Protein AF-A0A7Z9LQF6-F1 (afdb_monomer)

Nearest PDB structures (foldseek):
  7pva-assembly1_B  TM=7.222E-01  e=2.509E-08  Porphyromonas gingivalis W83
  7pvk-assembly2_D  TM=7.121E-01  e=2.853E-08  Porphyromonas gingivalis W83
  3w9s-assembly1_B  TM=5.409E-01  e=2.853E-08  Klebsiella pneumoniae subsp. pneumoniae NTUH-K2044
  8tef-assembly2_D  TM=5.348E-01  e=2.095E-07  Flavobacterium johnsoniae UW101
  6ont-assembly1_A-2  TM=4.668E-01  e=2.853E-08  Francisella tularensis subsp. novicida U112

Secondary structure (DSSP, 8-state):
-EEEEE-S-HHHHHHHHHHHHHTT--EEEEESSHHHHHHHHHHS--SEEEEESB-SSSBHHHHHHHHHHTT----EEEE---SSS-----S---SSSHHHHHHHHHHS--S-EEEESS-SSS-HHHHHHHHHHTT----EEEEES---HHHHHHHHHTT-SEEEESS--HHHHHHHHHHH-TT--

Structure (mmCIF, N/CA/C/O backbone):
data_AF-A0A7Z9LQF6-F1
#
_entry.id   AF-A0A7Z9LQF6-F1
#
loop_
_atom_site.group_PDB
_atom_site.id
_atom_site.type_symbol
_atom_site.label_atom_id
_atom_site.label_alt_id
_atom_site.label_comp_id
_atom_site.label_asym_id
_atom_site.label_entity_id
_atom_site.label_seq_id
_atom_site.pdbx_PDB_ins_code
_atom_site.Cartn_x
_atom_site.Cartn_y
_atom_site.Cartn_z
_atom_site.occupancy
_atom_site.B_iso_or_equiv
_atom_site.auth_seq_id
_atom_site.auth_comp_id
_atom_site.auth_asym_id
_atom_site.auth_atom_id
_atom_site.pdbx_PDB_model_num
ATOM 1 N N . MET A 1 1 ? -15.912 6.458 2.564 1.00 84.44 1 MET A N 1
ATOM 2 C CA . MET A 1 1 ? -14.509 6.028 2.550 1.00 84.44 1 MET A CA 1
ATOM 3 C C . MET A 1 1 ? -13.911 6.400 3.886 1.00 84.44 1 MET A C 1
ATOM 5 O O . MET A 1 1 ? -13.755 7.592 4.125 1.00 84.44 1 MET A O 1
ATOM 9 N N . LYS A 1 2 ? -13.640 5.406 4.730 1.00 91.50 2 LYS A N 1
ATOM 10 C CA . LYS A 1 2 ? -12.937 5.557 6.001 1.00 91.50 2 LYS A CA 1
ATOM 11 C C . LYS A 1 2 ? -11.493 5.083 5.849 1.00 91.50 2 LYS A C 1
ATOM 13 O O . LYS A 1 2 ? -11.264 3.961 5.394 1.00 91.50 2 LYS A O 1
ATOM 18 N N . VAL A 1 3 ? -10.528 5.934 6.190 1.00 89.75 3 VAL A N 1
ATOM 19 C CA . VAL A 1 3 ? -9.090 5.666 6.020 1.00 89.75 3 VAL A CA 1
ATOM 20 C C . VAL A 1 3 ? -8.398 5.633 7.375 1.00 89.75 3 VAL A C 1
ATOM 22 O O . VAL A 1 3 ? -8.667 6.482 8.214 1.00 89.75 3 VAL A O 1
ATOM 25 N N . LEU A 1 4 ? -7.487 4.684 7.578 1.00 93.06 4 LEU A N 1
ATOM 26 C CA . LEU A 1 4 ? -6.557 4.696 8.708 1.00 93.06 4 LEU A CA 1
ATOM 27 C C . LEU A 1 4 ? -5.161 5.065 8.208 1.00 93.06 4 LEU A C 1
ATOM 29 O O . LEU A 1 4 ? -4.650 4.404 7.311 1.00 93.06 4 LEU A O 1
ATOM 33 N N . ILE A 1 5 ? -4.533 6.088 8.783 1.00 90.88 5 ILE A N 1
ATOM 34 C CA . ILE A 1 5 ? -3.130 6.438 8.521 1.00 90.88 5 ILE A CA 1
ATOM 35 C C . ILE A 1 5 ? -2.287 6.011 9.722 1.00 90.88 5 ILE A C 1
ATOM 37 O O . ILE A 1 5 ? -2.506 6.492 10.829 1.00 90.88 5 ILE A O 1
ATOM 41 N N . VAL A 1 6 ? -1.308 5.143 9.494 1.00 91.06 6 VAL A N 1
ATOM 42 C CA . VAL A 1 6 ? -0.388 4.603 10.496 1.00 91.06 6 VAL A CA 1
ATOM 43 C C . VAL A 1 6 ? 1.028 5.047 10.142 1.00 91.06 6 VAL A C 1
ATOM 45 O O . VAL A 1 6 ? 1.594 4.566 9.165 1.00 91.06 6 VAL A O 1
ATOM 48 N N . ASP A 1 7 ? 1.581 5.987 10.899 1.00 88.56 7 ASP A N 1
ATOM 49 C CA . ASP A 1 7 ? 2.919 6.553 10.671 1.00 88.56 7 ASP A CA 1
ATOM 50 C C . ASP A 1 7 ? 3.423 7.148 11.988 1.00 88.56 7 ASP A C 1
ATOM 52 O O . ASP A 1 7 ? 2.646 7.798 12.689 1.00 88.56 7 ASP A O 1
ATOM 56 N N . ASP A 1 8 ? 4.683 6.933 12.360 1.00 87.94 8 ASP A N 1
ATOM 57 C CA . ASP A 1 8 ? 5.224 7.406 13.639 1.00 87.94 8 ASP A CA 1
ATOM 58 C C . ASP A 1 8 ? 5.473 8.924 13.647 1.00 87.94 8 ASP A C 1
ATOM 60 O O . ASP A 1 8 ? 5.427 9.563 14.701 1.00 87.94 8 ASP A O 1
ATOM 64 N N . SER A 1 9 ? 5.608 9.537 12.468 1.00 85.25 9 SER A N 1
ATOM 65 C CA . SER A 1 9 ? 5.829 10.965 12.285 1.00 85.25 9 SER A CA 1
ATOM 66 C C . SER A 1 9 ? 4.520 11.764 12.323 1.00 85.25 9 SER A C 1
ATOM 68 O O . SER A 1 9 ? 3.711 11.710 11.387 1.00 85.25 9 SER A O 1
ATOM 70 N N . PRO A 1 10 ? 4.313 12.634 13.334 1.00 85.69 10 PRO A N 1
ATOM 71 C CA . PRO A 1 10 ? 3.111 13.466 13.415 1.00 85.69 10 PRO A CA 1
ATOM 72 C C . PRO A 1 10 ? 2.948 14.394 12.206 1.00 85.69 10 PRO A C 1
ATOM 74 O O . PRO A 1 10 ? 1.831 14.646 11.755 1.00 85.69 10 PRO A O 1
ATOM 77 N N . LEU A 1 11 ? 4.067 14.880 11.654 1.00 77.88 11 LEU A N 1
ATOM 78 C CA . LEU A 1 11 ? 4.074 15.738 10.472 1.00 77.88 11 LEU A CA 1
ATOM 79 C C . LEU A 1 11 ? 3.577 14.984 9.233 1.00 77.88 11 LEU A C 1
ATOM 81 O O . LEU A 1 11 ? 2.773 15.524 8.474 1.00 77.88 11 LEU A O 1
ATOM 85 N N . VAL A 1 12 ? 4.029 13.742 9.029 1.00 78.81 12 VAL A N 1
ATOM 86 C CA . VAL A 1 12 ? 3.592 12.929 7.886 1.00 78.81 12 VAL A CA 1
ATOM 87 C C . VAL A 1 12 ? 2.110 12.601 8.011 1.00 78.81 12 VAL A C 1
ATOM 89 O O . VAL A 1 12 ? 1.375 12.807 7.042 1.00 78.81 12 VAL A O 1
ATOM 92 N N . ARG A 1 13 ? 1.642 12.201 9.203 1.00 86.69 13 ARG A N 1
ATOM 93 C CA . ARG A 1 13 ? 0.209 11.979 9.449 1.00 86.69 13 ARG A CA 1
ATOM 94 C C . ARG A 1 13 ? -0.621 13.217 9.106 1.00 86.69 13 ARG A C 1
ATOM 96 O O . ARG A 1 13 ? -1.574 13.113 8.337 1.00 86.69 13 ARG A O 1
ATOM 103 N N . GLN A 1 14 ? -0.219 14.401 9.577 1.00 80.56 14 GLN A N 1
ATOM 104 C CA . GLN A 1 14 ? -0.915 15.658 9.272 1.00 80.56 14 GLN A CA 1
ATOM 105 C C . GLN A 1 14 ? -0.948 15.977 7.773 1.00 80.56 14 GLN A C 1
ATOM 107 O O . GLN A 1 14 ? -2.000 16.353 7.2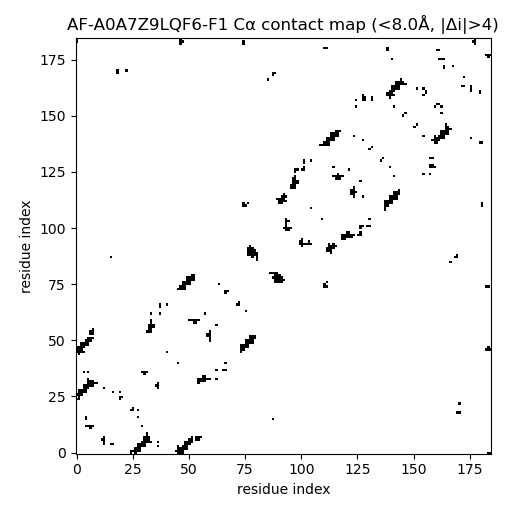51 1.00 80.56 14 GLN A O 1
ATOM 112 N N . ILE A 1 15 ? 0.176 15.816 7.069 1.00 77.00 15 ILE A N 1
ATOM 113 C CA . ILE A 1 15 ? 0.239 16.027 5.617 1.00 77.00 15 ILE A CA 1
ATOM 114 C C . ILE A 1 15 ? -0.716 15.064 4.907 1.00 77.00 15 ILE A C 1
ATOM 116 O O . ILE A 1 15 ? -1.506 15.494 4.069 1.00 77.00 15 ILE A O 1
ATOM 120 N N . MET A 1 16 ? -0.686 13.776 5.251 1.00 77.12 16 MET A N 1
ATOM 121 C CA . MET A 1 16 ? -1.550 12.771 4.633 1.00 77.12 16 MET A CA 1
ATOM 122 C C . MET A 1 16 ? -3.030 13.074 4.878 1.00 77.12 16 MET A C 1
ATOM 124 O O . MET A 1 16 ? -3.798 13.096 3.918 1.00 77.12 16 MET A O 1
ATOM 128 N N . VAL A 1 17 ? -3.422 13.415 6.110 1.00 85.56 17 VAL A N 1
ATOM 129 C CA . VAL A 1 17 ? -4.795 13.843 6.430 1.00 85.56 17 VAL A CA 1
ATOM 130 C C . VAL A 1 17 ? -5.221 15.002 5.531 1.00 85.56 17 VAL A C 1
ATOM 132 O O . VAL A 1 17 ? -6.250 14.906 4.867 1.00 85.56 17 VAL A O 1
ATOM 135 N N . GLN A 1 18 ? -4.404 16.055 5.412 1.00 78.38 18 GLN A N 1
ATOM 136 C CA . GLN A 1 18 ? -4.717 17.193 4.539 1.00 78.38 18 GLN A CA 1
ATOM 137 C C . GLN A 1 18 ? -4.902 16.776 3.074 1.00 78.38 18 GLN A C 1
ATOM 139 O O . GLN A 1 18 ? -5.775 17.302 2.380 1.00 78.38 18 GLN A O 1
ATOM 144 N N . LEU A 1 19 ? -4.098 15.833 2.581 1.00 74.50 19 LEU A N 1
ATOM 145 C CA . LEU A 1 19 ? -4.213 15.328 1.214 1.00 74.50 19 LEU A CA 1
ATOM 146 C C . LEU A 1 19 ? -5.527 14.572 0.995 1.00 74.50 19 LEU A C 1
ATOM 148 O O . LEU A 1 19 ? -6.174 14.797 -0.030 1.00 74.50 19 LEU A O 1
ATOM 152 N N . PHE A 1 20 ? -5.952 13.748 1.955 1.00 79.94 20 PHE A N 1
ATOM 153 C CA . PHE A 1 20 ? -7.250 13.069 1.918 1.00 79.94 20 PHE A CA 1
ATOM 154 C C . PHE A 1 20 ? -8.418 14.045 2.006 1.00 79.94 20 PHE A C 1
ATOM 156 O O . PHE A 1 20 ? -9.329 13.980 1.177 1.00 79.94 20 PHE A O 1
ATOM 163 N N . THR A 1 21 ? -8.352 15.024 2.910 1.00 82.38 21 THR A N 1
ATOM 164 C CA . THR A 1 21 ? -9.385 16.058 3.035 1.00 82.38 21 THR A CA 1
ATOM 165 C C . THR A 1 21 ? -9.544 16.842 1.732 1.00 82.38 21 THR A C 1
ATOM 167 O O . THR A 1 21 ? -10.662 17.075 1.277 1.00 82.38 21 THR A O 1
ATOM 170 N N . ARG A 1 22 ? -8.443 17.177 1.041 1.00 78.69 22 ARG A N 1
ATOM 171 C CA . ARG A 1 22 ? -8.498 17.827 -0.286 1.00 78.69 22 ARG A CA 1
ATOM 172 C C . ARG A 1 22 ? -9.173 16.966 -1.357 1.00 78.69 22 ARG A C 1
ATOM 174 O O . ARG A 1 22 ? -9.647 17.511 -2.350 1.00 78.69 22 ARG A O 1
ATOM 181 N N . GLN A 1 23 ? -9.218 15.649 -1.170 1.00 76.00 23 GLN A N 1
ATOM 182 C CA . GLN A 1 23 ? -9.950 14.706 -2.020 1.00 76.00 23 GLN A CA 1
ATOM 183 C C . GLN A 1 23 ? -11.374 14.419 -1.522 1.00 76.00 23 GLN A C 1
ATOM 185 O O . GLN A 1 23 ? -12.022 13.517 -2.048 1.00 76.00 23 GLN A O 1
ATOM 190 N N . LYS A 1 24 ? -11.881 15.197 -0.554 1.00 85.62 24 LYS A N 1
ATOM 191 C CA . LYS A 1 24 ? -13.199 15.013 0.078 1.00 85.62 24 LYS A CA 1
ATOM 192 C C . LYS A 1 24 ? -13.333 13.683 0.831 1.00 85.62 24 LYS A C 1
ATOM 194 O O . LYS A 1 24 ? -14.428 13.141 0.951 1.00 85.62 24 LYS A O 1
ATOM 199 N N . VAL A 1 25 ? -12.213 13.145 1.313 1.00 84.62 25 VAL A N 1
ATOM 200 C CA . VAL A 1 25 ? -12.191 12.039 2.273 1.00 84.62 25 VAL A CA 1
ATOM 201 C C . VAL A 1 25 ? -12.053 12.662 3.658 1.00 84.62 25 VAL A C 1
ATOM 203 O O . VAL A 1 25 ? -10.998 13.192 4.000 1.00 84.62 25 VAL A O 1
ATOM 206 N N . GLU A 1 26 ? -13.152 12.671 4.409 1.00 86.75 26 GLU A N 1
ATOM 207 C CA . GLU A 1 26 ? -13.254 13.356 5.709 1.00 86.75 26 GLU A CA 1
ATOM 208 C C . GLU A 1 26 ? -13.126 12.398 6.903 1.00 86.75 26 GLU A C 1
ATOM 210 O O . GLU A 1 26 ? -12.748 12.826 7.988 1.00 86.75 26 GLU A O 1
ATOM 215 N N . ASP A 1 27 ? -13.388 11.106 6.697 1.00 92.25 27 ASP A N 1
ATOM 216 C CA . ASP A 1 27 ? -13.329 10.075 7.735 1.00 92.25 27 ASP A CA 1
ATOM 217 C C . ASP A 1 27 ? -11.935 9.425 7.743 1.00 92.25 27 ASP A C 1
ATOM 219 O O . ASP A 1 27 ? -11.668 8.458 7.022 1.00 92.25 27 ASP A O 1
ATOM 223 N N . VAL A 1 28 ? -11.002 10.048 8.471 1.00 93.12 28 VAL A N 1
ATOM 224 C CA . VAL A 1 28 ? -9.583 9.665 8.511 1.00 93.12 28 VAL A CA 1
ATOM 225 C C . VAL A 1 28 ? -9.110 9.519 9.958 1.00 93.12 28 VAL A C 1
ATOM 227 O O . VAL A 1 28 ? -8.855 10.515 10.637 1.00 93.12 28 VAL A O 1
ATOM 230 N N . ASP A 1 29 ? -8.932 8.276 10.401 1.00 96.06 29 ASP A N 1
ATOM 231 C CA . ASP A 1 29 ? -8.317 7.958 11.689 1.00 96.06 29 ASP A CA 1
ATOM 232 C C . ASP A 1 29 ? -6.788 7.912 11.563 1.00 96.06 29 ASP A C 1
ATOM 234 O O . ASP A 1 29 ? -6.223 7.699 10.484 1.00 96.06 29 ASP A O 1
ATOM 238 N N . GLN A 1 30 ? -6.101 8.115 12.685 1.00 95.38 30 GLN A N 1
ATOM 239 C CA . GLN A 1 30 ? -4.643 8.156 12.758 1.00 95.38 30 GLN A CA 1
ATOM 240 C C . GLN A 1 30 ? -4.135 7.238 13.870 1.00 95.38 30 GLN A C 1
ATOM 242 O O . GLN A 1 30 ? -4.667 7.255 14.977 1.00 95.38 30 GLN A O 1
ATOM 247 N N . ALA A 1 31 ? -3.060 6.507 13.592 1.00 95.38 31 ALA A N 1
ATOM 248 C CA . ALA A 1 31 ? -2.290 5.745 14.563 1.00 95.38 31 ALA A CA 1
ATOM 249 C C . ALA A 1 31 ? -0.807 6.108 14.445 1.00 95.38 31 ALA A C 1
ATOM 251 O O . ALA A 1 31 ? -0.291 6.325 13.350 1.00 95.38 31 ALA A O 1
ATOM 252 N N . GLU A 1 32 ? -0.116 6.178 15.578 1.00 93.19 32 GLU A N 1
ATOM 253 C CA . GLU A 1 32 ? 1.317 6.505 15.627 1.00 93.19 32 GLU A CA 1
ATOM 254 C C . GLU A 1 32 ? 2.226 5.280 15.772 1.00 93.19 32 GLU A C 1
ATOM 256 O O . GLU A 1 32 ? 3.446 5.399 15.743 1.00 93.19 32 GLU A O 1
ATOM 261 N N . ASN A 1 33 ? 1.634 4.103 15.957 1.00 93.00 33 ASN A N 1
ATOM 262 C CA . ASN A 1 33 ? 2.333 2.850 16.197 1.00 93.00 33 ASN A CA 1
ATOM 263 C C . ASN A 1 33 ? 1.441 1.659 15.791 1.00 93.00 33 ASN A C 1
ATOM 265 O O . ASN A 1 33 ? 0.253 1.829 15.486 1.00 93.00 33 ASN A O 1
ATOM 269 N N . GLY A 1 34 ? 2.024 0.463 15.740 1.00 91.81 34 GLY A N 1
ATOM 270 C CA . GLY A 1 34 ? 1.359 -0.753 15.283 1.00 91.81 34 GLY A CA 1
ATOM 271 C C . GLY A 1 34 ? 0.267 -1.229 16.237 1.00 91.81 34 GLY A C 1
ATOM 272 O O . GLY A 1 34 ? -0.799 -1.636 15.781 1.00 91.81 34 GLY A O 1
ATOM 273 N N . LEU A 1 35 ? 0.487 -1.136 17.549 1.00 93.00 35 LEU A N 1
ATOM 274 C CA . LEU A 1 35 ? -0.492 -1.532 18.565 1.00 93.00 35 LEU A CA 1
ATOM 275 C C . LEU A 1 35 ? -1.780 -0.703 18.477 1.00 93.00 35 LEU A C 1
ATOM 277 O O . LEU A 1 35 ? -2.866 -1.265 18.356 1.00 93.00 35 LEU A O 1
ATOM 281 N N . THR A 1 36 ? -1.666 0.626 18.442 1.00 95.25 36 THR A N 1
ATOM 282 C CA . THR A 1 36 ? -2.806 1.537 18.272 1.00 95.25 36 THR A CA 1
ATOM 283 C C . THR A 1 36 ? -3.512 1.298 16.939 1.00 95.25 36 THR A C 1
ATOM 285 O O . THR A 1 36 ? -4.740 1.341 16.878 1.00 95.25 36 THR A O 1
ATOM 288 N N . ALA A 1 37 ? -2.767 1.002 15.869 1.00 93.94 37 ALA A N 1
ATOM 289 C CA . ALA A 1 37 ? -3.378 0.646 14.593 1.00 93.94 37 ALA A CA 1
ATOM 290 C C . ALA A 1 37 ? -4.237 -0.619 14.716 1.00 93.94 37 ALA A C 1
ATOM 292 O O . ALA A 1 37 ? -5.383 -0.618 14.278 1.00 93.94 37 ALA A O 1
ATOM 293 N N . LEU A 1 38 ? -3.721 -1.677 15.343 1.00 93.50 38 LEU A N 1
ATOM 294 C CA . LEU A 1 38 ? -4.440 -2.941 15.520 1.00 93.50 38 LEU A CA 1
ATOM 295 C C . LEU A 1 38 ? -5.676 -2.796 16.422 1.00 93.50 38 LEU A C 1
ATOM 297 O O . LEU A 1 38 ? -6.722 -3.363 16.109 1.00 93.50 38 LEU A O 1
ATOM 301 N N . GLU A 1 39 ? -5.604 -1.987 17.481 1.00 94.94 39 GLU A N 1
ATOM 302 C CA . GLU A 1 39 ? -6.763 -1.654 18.324 1.00 94.94 39 GLU A CA 1
ATOM 303 C C . GLU A 1 39 ? -7.869 -0.939 17.531 1.00 94.94 39 GLU A C 1
ATOM 305 O O . GLU A 1 39 ? -9.051 -1.293 17.621 1.00 94.94 39 GLU A O 1
ATOM 310 N N . LEU A 1 40 ? -7.495 0.044 16.707 1.00 95.81 40 LEU A N 1
ATOM 311 C CA . LEU A 1 40 ? -8.428 0.753 15.829 1.00 95.81 40 LEU A CA 1
ATOM 312 C C . LEU A 1 40 ? -9.039 -0.187 14.783 1.00 95.81 40 LEU A C 1
ATOM 314 O O . LEU A 1 40 ? -10.246 -0.166 14.560 1.00 95.81 40 LEU A O 1
ATOM 318 N N . ILE A 1 41 ? -8.235 -1.066 14.183 1.00 93.06 41 ILE A N 1
ATOM 319 C CA . ILE A 1 41 ? -8.690 -2.061 13.199 1.00 93.06 41 ILE A CA 1
ATOM 320 C C . ILE A 1 41 ? -9.637 -3.090 13.829 1.00 93.06 41 ILE A C 1
ATOM 322 O O . ILE A 1 41 ? -10.572 -3.546 13.173 1.00 93.06 41 ILE A O 1
ATOM 326 N N . GLY A 1 42 ? -9.424 -3.452 15.095 1.00 91.62 42 GLY A N 1
ATOM 327 C CA . GLY A 1 42 ? -10.310 -4.352 15.835 1.00 91.62 42 GLY A CA 1
ATOM 328 C C . GLY A 1 42 ? -11.639 -3.710 16.248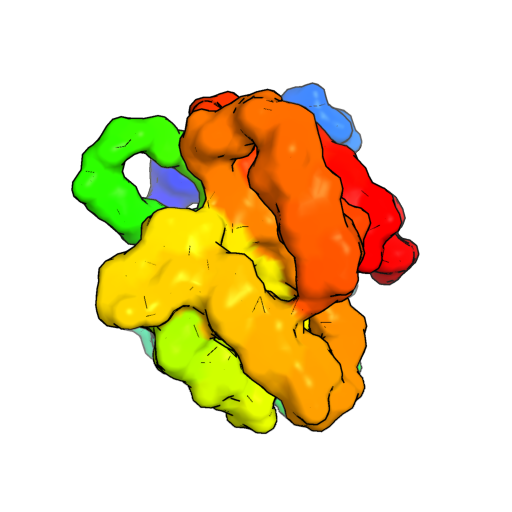 1.00 91.62 42 GLY A C 1
ATOM 329 O O . GLY A 1 42 ? -12.622 -4.418 16.460 1.00 91.62 42 GLY A O 1
ATOM 330 N N . SER A 1 43 ? -11.690 -2.378 16.349 1.00 92.62 43 SER A N 1
ATOM 331 C CA . SER A 1 43 ? -12.864 -1.620 16.810 1.00 92.62 43 SER A CA 1
ATOM 332 C C . SER A 1 43 ? -13.603 -0.863 15.699 1.00 92.62 43 SER A C 1
ATOM 334 O O . SER A 1 43 ? -14.695 -0.338 15.929 1.00 92.62 43 SER A O 1
ATOM 336 N N . SER A 1 44 ? -13.047 -0.803 14.488 1.00 92.44 44 SER A N 1
ATOM 337 C CA . SER A 1 44 ? -13.619 -0.106 13.336 1.00 92.44 44 SER A CA 1
ATOM 338 C C . SER A 1 44 ? -13.304 -0.805 12.017 1.00 92.44 44 SER A C 1
ATOM 340 O O . SER A 1 44 ? -12.263 -1.427 11.836 1.00 92.44 44 SER A O 1
ATOM 342 N N . THR A 1 45 ? -14.198 -0.646 11.043 1.00 90.56 45 THR A N 1
ATOM 343 C CA . THR A 1 45 ? -13.965 -1.083 9.663 1.00 90.56 45 THR A CA 1
ATOM 344 C C . THR A 1 45 ? -13.369 0.053 8.841 1.00 90.56 45 THR A C 1
ATOM 346 O O . THR A 1 45 ? -13.907 1.160 8.850 1.00 90.56 45 THR A O 1
ATOM 349 N N . TYR A 1 46 ? -12.316 -0.237 8.081 1.00 90.12 46 TYR A N 1
ATOM 350 C CA . TYR A 1 46 ? -11.663 0.716 7.185 1.00 90.12 46 TYR A CA 1
ATOM 351 C C . TYR A 1 46 ? -11.811 0.276 5.727 1.00 90.12 46 TYR A C 1
ATOM 353 O O . TYR A 1 46 ? -11.803 -0.918 5.432 1.00 90.12 46 TYR A O 1
ATOM 361 N N . ASP A 1 47 ? -11.921 1.243 4.817 1.00 82.31 47 ASP A N 1
ATOM 362 C CA . ASP A 1 47 ? -11.892 1.012 3.366 1.00 82.31 47 ASP A CA 1
ATOM 363 C C . ASP A 1 47 ? -10.450 0.993 2.828 1.00 82.31 47 ASP A C 1
ATOM 365 O O . ASP A 1 47 ? -10.180 0.460 1.751 1.00 82.31 47 ASP A O 1
ATOM 369 N N . LEU A 1 48 ? -9.522 1.610 3.567 1.00 82.00 48 LEU A N 1
ATOM 370 C CA . LEU A 1 48 ? -8.106 1.688 3.239 1.00 82.00 48 LEU A CA 1
ATOM 371 C C . LEU A 1 48 ? -7.275 1.923 4.506 1.00 82.00 48 LEU A C 1
ATOM 373 O O . LEU A 1 48 ? -7.599 2.798 5.307 1.00 82.00 48 LEU A O 1
ATOM 377 N N . ILE A 1 49 ? -6.160 1.212 4.638 1.00 85.56 49 ILE A N 1
ATOM 378 C CA . ILE A 1 49 ? -5.131 1.489 5.644 1.00 85.56 49 ILE A CA 1
ATOM 379 C C . ILE A 1 49 ? -3.867 1.944 4.928 1.00 85.56 49 ILE A C 1
ATOM 381 O O . ILE A 1 49 ? -3.411 1.287 3.999 1.00 85.56 49 ILE A O 1
ATOM 385 N N . MET A 1 50 ? -3.287 3.055 5.357 1.00 81.31 50 MET A N 1
ATOM 386 C CA . MET A 1 50 ? -1.967 3.509 4.946 1.00 81.31 50 MET A CA 1
ATOM 387 C C . MET A 1 50 ? -0.975 3.217 6.058 1.00 81.31 50 MET A C 1
ATOM 389 O O . MET A 1 50 ? -1.111 3.775 7.135 1.00 81.31 50 MET A O 1
ATOM 393 N N . LEU A 1 51 ? -0.006 2.346 5.806 1.00 80.75 51 LEU A N 1
ATOM 394 C CA . LEU A 1 51 ? 0.904 1.812 6.816 1.00 80.75 51 LEU A CA 1
ATOM 395 C C . LEU A 1 51 ? 2.348 2.200 6.497 1.00 80.75 51 LEU A C 1
ATOM 397 O O . LEU A 1 51 ? 2.855 1.799 5.452 1.00 80.75 51 LEU A O 1
ATOM 401 N N . ASP A 1 52 ? 3.011 2.970 7.354 1.00 79.94 52 ASP A N 1
ATOM 402 C CA . ASP A 1 52 ? 4.427 3.292 7.172 1.00 79.94 52 ASP A CA 1
ATOM 403 C C . ASP A 1 52 ? 5.334 2.061 7.357 1.00 79.94 52 ASP A C 1
ATOM 405 O O . ASP A 1 52 ? 4.941 1.033 7.917 1.00 79.94 52 ASP A O 1
ATOM 409 N N . TRP A 1 53 ? 6.562 2.140 6.835 1.00 63.72 53 TRP A N 1
ATOM 410 C CA . TRP A 1 53 ? 7.505 1.033 6.875 1.00 63.72 53 TRP A CA 1
ATOM 411 C C . TRP A 1 53 ? 8.041 0.732 8.271 1.00 63.72 53 TRP A C 1
ATOM 413 O O . TRP A 1 53 ? 8.243 -0.445 8.590 1.00 63.72 53 TRP A O 1
ATOM 423 N N . LYS A 1 54 ? 8.343 1.774 9.055 1.00 69.38 54 LYS A N 1
ATOM 424 C CA . LYS A 1 54 ? 9.011 1.638 10.348 1.00 69.38 54 LYS A CA 1
ATOM 425 C C . LYS A 1 54 ? 8.127 2.221 11.436 1.00 69.38 54 LYS A C 1
ATOM 427 O O . LYS A 1 54 ? 8.097 3.426 11.630 1.00 69.38 54 LYS A O 1
ATOM 432 N N . LEU A 1 55 ? 7.458 1.346 12.173 1.00 81.56 55 LEU A N 1
ATOM 433 C CA . LEU A 1 55 ? 6.771 1.739 13.394 1.00 81.56 55 LEU A CA 1
ATOM 434 C C . LEU A 1 55 ? 7.699 1.498 14.593 1.00 81.56 55 LEU A C 1
ATOM 436 O O . LEU A 1 55 ? 8.587 0.643 14.525 1.00 81.56 55 LEU A O 1
ATOM 440 N N . PRO A 1 56 ? 7.549 2.272 15.678 1.00 82.94 56 PRO A N 1
ATOM 441 C CA . PRO A 1 56 ? 8.433 2.185 16.838 1.00 82.94 56 PRO A CA 1
ATOM 442 C C . PRO A 1 56 ? 8.334 0.847 17.586 1.00 82.94 56 PRO A C 1
ATOM 444 O O . PRO A 1 56 ? 9.270 0.481 18.292 1.00 82.94 56 PRO A O 1
ATOM 447 N N . ASP A 1 57 ? 7.217 0.135 17.449 1.00 87.38 57 ASP A N 1
ATOM 448 C CA . ASP A 1 57 ? 6.826 -1.015 18.269 1.00 87.38 57 ASP A CA 1
ATOM 449 C C . ASP A 1 57 ? 6.658 -2.335 17.497 1.00 87.38 57 ASP A C 1
ATOM 451 O O . ASP A 1 57 ? 6.778 -3.397 18.105 1.00 87.38 57 ASP A O 1
ATOM 455 N N . LYS A 1 58 ? 6.379 -2.288 16.189 1.00 79.44 58 LYS A N 1
ATOM 456 C CA . LYS A 1 58 ? 6.155 -3.465 15.332 1.00 79.44 58 LYS A CA 1
ATOM 457 C C . LYS A 1 58 ? 6.728 -3.257 13.932 1.00 79.44 58 LYS A C 1
ATOM 459 O O . LYS A 1 58 ? 6.709 -2.144 13.405 1.00 79.44 58 LYS A O 1
ATOM 464 N N . ASP A 1 59 ? 7.182 -4.328 13.280 1.00 73.31 59 ASP A N 1
ATOM 465 C CA . ASP A 1 59 ? 7.426 -4.275 11.833 1.00 73.31 59 ASP A CA 1
ATOM 466 C C . ASP A 1 59 ? 6.069 -4.248 11.105 1.00 73.31 59 ASP A C 1
ATOM 468 O O . ASP A 1 59 ? 5.109 -4.918 11.486 1.00 73.31 59 ASP A O 1
ATOM 472 N N . ARG A 1 60 ? 5.966 -3.498 10.008 1.00 73.50 60 ARG A N 1
ATOM 473 C CA . ARG A 1 60 ? 4.764 -3.461 9.161 1.00 73.50 60 ARG A CA 1
ATOM 474 C C . ARG A 1 60 ? 4.340 -4.849 8.658 1.00 73.50 60 ARG A C 1
ATOM 476 O O . ARG A 1 60 ? 3.173 -5.035 8.332 1.00 73.50 60 ARG A O 1
ATOM 483 N N . ILE A 1 61 ? 5.280 -5.795 8.527 1.00 69.81 61 ILE A N 1
ATOM 484 C CA . ILE A 1 61 ? 4.983 -7.173 8.109 1.00 69.81 61 ILE A CA 1
ATOM 485 C C . ILE A 1 61 ? 4.245 -7.906 9.227 1.00 69.81 61 ILE A C 1
ATOM 487 O O . ILE A 1 61 ? 3.298 -8.627 8.938 1.00 69.81 61 ILE A O 1
ATOM 491 N N . GLU A 1 62 ? 4.611 -7.659 10.485 1.00 80.50 62 GLU A N 1
ATOM 492 C CA . GLU A 1 62 ? 3.897 -8.190 11.648 1.00 80.50 62 GLU A CA 1
ATOM 493 C C . GLU A 1 62 ? 2.489 -7.596 11.714 1.00 80.50 62 GLU A C 1
ATOM 495 O O . GLU A 1 62 ? 1.515 -8.341 11.770 1.00 80.50 62 GLU A O 1
ATOM 500 N N . VAL A 1 63 ? 2.363 -6.268 11.577 1.00 83.25 63 VAL A N 1
ATOM 501 C CA . VAL A 1 63 ? 1.050 -5.597 11.533 1.00 83.25 63 VAL A CA 1
ATOM 502 C C . VAL A 1 63 ? 0.188 -6.159 10.400 1.00 83.25 63 VAL A C 1
ATOM 504 O O . VAL A 1 63 ? -0.979 -6.477 10.611 1.00 83.25 63 VAL A O 1
ATOM 507 N N . LEU A 1 64 ? 0.746 -6.323 9.197 1.00 79.25 64 LEU A N 1
ATOM 508 C CA . LEU A 1 64 ? 0.016 -6.900 8.070 1.00 79.25 64 LEU A CA 1
ATOM 509 C C . LEU A 1 64 ? -0.383 -8.360 8.330 1.00 79.25 64 LEU A C 1
ATOM 511 O O . LEU A 1 64 ? -1.518 -8.719 8.025 1.00 79.25 64 LEU A O 1
ATOM 515 N N . SER A 1 65 ? 0.510 -9.178 8.896 1.00 76.38 65 SER A N 1
ATOM 516 C CA . SER A 1 65 ? 0.216 -10.573 9.251 1.00 76.38 65 SER A CA 1
ATOM 517 C C . SER A 1 65 ? -0.963 -10.644 10.212 1.00 76.38 65 SER A C 1
ATOM 519 O O . SER A 1 65 ? -1.933 -11.336 9.928 1.00 76.38 65 SER A O 1
ATOM 521 N N . GLU A 1 66 ? -0.949 -9.845 11.279 1.00 84.56 66 GLU A N 1
ATOM 522 C CA . GLU A 1 66 ? -2.018 -9.823 12.284 1.00 84.56 66 GLU A CA 1
ATOM 523 C C . GLU A 1 66 ? -3.362 -9.367 11.697 1.00 84.56 66 GLU A C 1
ATOM 525 O O . GLU A 1 66 ? -4.405 -9.964 11.976 1.00 84.56 66 GLU A O 1
ATOM 530 N N . ILE A 1 67 ? -3.358 -8.366 10.807 1.00 81.31 67 ILE A N 1
ATOM 531 C CA . ILE A 1 67 ? -4.571 -7.956 10.082 1.00 81.31 67 ILE A CA 1
ATOM 532 C C . ILE A 1 67 ? -5.121 -9.130 9.253 1.00 81.31 67 ILE A C 1
ATOM 534 O O . ILE A 1 67 ? -6.333 -9.360 9.222 1.00 81.31 67 ILE A O 1
ATOM 538 N N . ARG A 1 68 ? -4.253 -9.879 8.563 1.00 80.69 68 ARG A N 1
ATOM 539 C CA . ARG A 1 68 ? -4.662 -10.990 7.689 1.00 80.69 68 ARG A CA 1
ATOM 540 C C . ARG A 1 68 ? -5.083 -12.232 8.481 1.00 80.69 68 ARG A C 1
ATOM 542 O O . ARG A 1 68 ? -6.058 -12.874 8.093 1.00 80.69 68 ARG A O 1
ATOM 549 N N . GLU A 1 69 ? -4.440 -12.521 9.609 1.00 78.38 69 GLU A N 1
ATOM 550 C CA . GLU A 1 69 ? -4.828 -13.576 10.558 1.00 78.38 69 GLU A CA 1
ATOM 551 C C . GLU A 1 69 ? -6.215 -13.328 11.159 1.00 78.38 69 GLU A C 1
ATOM 553 O O . GLU A 1 69 ? -7.002 -14.262 11.308 1.00 78.38 69 GLU A O 1
ATOM 558 N N . ALA A 1 70 ? -6.580 -12.062 11.386 1.00 78.00 70 ALA A N 1
ATOM 559 C CA . ALA A 1 70 ? -7.932 -11.664 11.780 1.00 78.00 70 ALA A CA 1
ATOM 560 C C . ALA A 1 70 ? -8.978 -11.788 10.646 1.00 78.00 70 ALA A C 1
ATOM 562 O O . ALA A 1 70 ? -10.097 -11.287 10.770 1.00 78.00 70 ALA A O 1
ATOM 563 N N . ALA A 1 71 ? -8.624 -12.419 9.518 1.00 73.12 71 ALA A N 1
ATOM 564 C CA . ALA A 1 71 ? -9.415 -12.515 8.292 1.00 73.12 71 ALA A CA 1
ATOM 565 C C . ALA A 1 71 ? -9.859 -11.149 7.727 1.00 73.12 71 ALA A C 1
ATOM 567 O O . ALA A 1 71 ? -10.803 -11.072 6.930 1.00 73.12 71 ALA A O 1
ATOM 568 N N . ASN A 1 72 ? -9.172 -10.066 8.104 1.00 74.56 72 ASN A N 1
ATOM 569 C CA . ASN A 1 72 ? -9.479 -8.728 7.634 1.00 74.56 72 ASN A CA 1
ATOM 570 C C . ASN A 1 72 ? -8.822 -8.494 6.265 1.00 74.56 72 ASN A C 1
ATOM 572 O O . ASN A 1 72 ? -7.599 -8.513 6.109 1.00 74.56 72 AS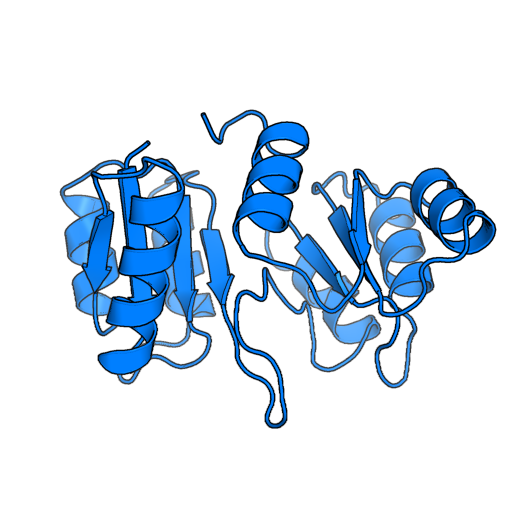N A O 1
ATOM 576 N N . LYS A 1 73 ? -9.669 -8.269 5.256 1.00 71.25 73 LYS A N 1
ATOM 577 C CA . LYS A 1 73 ? -9.285 -8.060 3.851 1.00 71.25 73 LYS A CA 1
ATOM 578 C C . LYS A 1 73 ? -9.200 -6.585 3.466 1.00 71.25 73 LYS A C 1
ATOM 580 O O . LYS A 1 73 ? -9.284 -6.251 2.287 1.00 71.25 73 LYS A O 1
ATOM 585 N N . VAL A 1 74 ? -9.106 -5.695 4.452 1.00 77.75 74 VAL A N 1
ATOM 586 C CA . VAL A 1 74 ? -8.935 -4.271 4.190 1.00 77.75 74 VAL A CA 1
ATOM 587 C C . VAL A 1 74 ? -7.685 -4.048 3.327 1.00 77.75 74 VAL A C 1
ATOM 589 O O . VAL A 1 74 ? -6.612 -4.581 3.652 1.00 77.75 74 VAL A O 1
ATOM 592 N N . PRO A 1 75 ? -7.797 -3.270 2.236 1.00 64.69 75 PRO A N 1
ATOM 593 C CA . PRO A 1 75 ? -6.647 -2.869 1.440 1.00 64.69 75 PRO A CA 1
ATOM 594 C C . PRO A 1 75 ? -5.630 -2.116 2.304 1.00 64.69 75 PRO A C 1
ATOM 596 O O . PRO A 1 75 ? -5.972 -1.119 2.942 1.00 64.69 75 PRO A O 1
ATOM 599 N N . VAL A 1 76 ? -4.376 -2.574 2.309 1.00 68.00 76 VAL A N 1
ATOM 600 C CA . VAL A 1 76 ? -3.267 -1.909 3.013 1.00 68.00 76 VAL A CA 1
ATOM 601 C C . VAL A 1 76 ? -2.285 -1.341 1.983 1.00 68.00 76 VAL A C 1
ATOM 603 O O . VAL A 1 76 ? -1.684 -2.080 1.207 1.00 68.00 76 VAL A O 1
ATOM 606 N N . ILE A 1 77 ? -2.114 -0.020 1.967 1.00 68.88 77 ILE A N 1
ATOM 607 C CA . ILE A 1 77 ? -1.100 0.703 1.191 1.00 68.88 77 ILE A CA 1
ATOM 608 C C . ILE A 1 77 ? 0.088 0.986 2.099 1.00 68.88 77 ILE A C 1
ATOM 610 O O . ILE A 1 77 ? -0.020 1.732 3.064 1.00 68.88 77 ILE A O 1
ATOM 614 N N . MET A 1 78 ? 1.247 0.436 1.767 1.00 59.84 78 MET A N 1
ATOM 615 C CA . MET A 1 78 ? 2.446 0.624 2.576 1.00 59.84 78 MET A CA 1
ATOM 616 C C . MET A 1 78 ? 3.252 1.858 2.155 1.00 59.84 78 MET A C 1
ATOM 618 O O . MET A 1 78 ? 3.974 1.790 1.159 1.00 59.84 78 MET A O 1
ATOM 622 N N . VAL A 1 79 ? 3.164 2.949 2.918 1.00 50.25 79 VAL A N 1
ATOM 623 C CA . VAL A 1 79 ? 3.923 4.189 2.713 1.00 50.25 79 VAL A CA 1
ATOM 624 C C . VAL A 1 79 ? 5.373 3.943 3.108 1.00 50.25 79 VAL A C 1
ATOM 626 O O . VAL A 1 79 ? 5.650 3.310 4.112 1.00 50.25 79 VAL A O 1
ATOM 629 N N . THR A 1 80 ? 6.335 4.399 2.315 1.00 46.16 80 THR A N 1
ATOM 630 C CA . THR A 1 80 ? 7.702 4.508 2.816 1.00 46.16 80 THR A CA 1
ATOM 631 C C . THR A 1 80 ? 8.388 5.672 2.107 1.00 46.16 80 THR A C 1
ATOM 633 O O . THR A 1 80 ? 8.210 5.881 0.904 1.00 46.16 80 THR A O 1
ATOM 636 N N . ALA A 1 81 ? 9.144 6.482 2.838 1.00 40.47 81 ALA A N 1
ATOM 637 C CA . ALA A 1 81 ? 10.042 7.469 2.251 1.00 40.47 81 ALA A CA 1
ATOM 638 C C . ALA A 1 81 ? 11.371 6.769 1.932 1.00 40.47 81 ALA A C 1
ATOM 640 O O . ALA A 1 81 ? 11.876 6.010 2.750 1.00 40.47 81 ALA A O 1
ATOM 641 N N . ASP A 1 82 ? 11.916 6.948 0.726 1.00 41.81 82 ASP A N 1
ATOM 642 C CA . ASP A 1 82 ? 13.371 6.844 0.562 1.00 41.81 82 ASP A CA 1
ATOM 643 C C . ASP A 1 82 ? 13.891 8.264 0.373 1.00 41.81 82 ASP A C 1
ATOM 645 O O . ASP A 1 82 ? 13.247 9.088 -0.286 1.00 41.81 82 ASP A O 1
ATOM 649 N N . SER A 1 83 ? 14.996 8.566 1.035 1.00 45.66 83 SER A N 1
ATOM 650 C CA . SER A 1 83 ? 15.561 9.900 1.169 1.00 45.66 83 SER A CA 1
ATOM 651 C C . SER A 1 83 ? 16.080 10.416 -0.170 1.00 45.66 83 SER A C 1
ATOM 653 O O . SER A 1 83 ? 17.163 10.049 -0.600 1.00 45.66 83 SER A O 1
ATOM 655 N N . GLU A 1 84 ? 15.285 11.245 -0.840 1.00 38.09 84 GLU A N 1
ATOM 656 C CA . GLU A 1 84 ? 15.624 12.609 -1.270 1.00 38.09 84 GLU A CA 1
ATOM 657 C C . GLU A 1 84 ? 14.652 13.060 -2.374 1.00 38.09 84 GLU A C 1
ATOM 659 O O . GLU A 1 84 ? 14.667 12.585 -3.503 1.00 38.09 84 GLU A O 1
ATOM 664 N N . LYS A 1 85 ? 13.834 14.056 -2.014 1.00 33.91 85 LYS A N 1
ATOM 665 C CA . LYS A 1 85 ? 12.985 14.896 -2.875 1.00 33.91 85 LYS A CA 1
ATOM 666 C C . LYS A 1 85 ? 11.757 14.230 -3.520 1.00 33.91 85 LYS A C 1
ATOM 668 O O . LYS A 1 85 ? 11.800 13.606 -4.574 1.00 33.91 85 LYS A O 1
ATOM 673 N N . THR A 1 86 ? 10.621 14.635 -2.946 1.00 29.50 86 THR A N 1
ATOM 674 C CA . THR A 1 86 ? 9.216 14.504 -3.381 1.00 29.50 86 THR A CA 1
ATOM 675 C C . THR A 1 86 ? 8.462 13.398 -2.652 1.00 29.50 86 THR A C 1
ATOM 677 O O . THR A 1 86 ? 8.610 12.209 -2.911 1.00 29.50 86 THR A O 1
ATOM 680 N N . GLN A 1 87 ? 7.673 13.859 -1.682 1.00 42.62 87 GLN A N 1
ATOM 681 C CA . GLN A 1 87 ? 6.865 13.086 -0.753 1.00 42.62 87 GLN A CA 1
ATOM 682 C C . GLN A 1 87 ? 5.606 12.522 -1.425 1.00 42.62 87 GLN A C 1
ATOM 684 O O . GLN A 1 87 ? 5.055 13.136 -2.336 1.00 42.62 87 GLN A O 1
ATOM 689 N N . ILE A 1 88 ? 5.122 11.431 -0.817 1.00 35.66 88 ILE A N 1
ATOM 690 C CA . ILE A 1 88 ? 3.774 10.842 -0.842 1.00 35.66 88 ILE A CA 1
ATOM 691 C C . ILE A 1 88 ? 3.726 9.467 -1.530 1.00 35.66 88 ILE A C 1
ATOM 693 O O . ILE A 1 88 ? 3.827 9.356 -2.740 1.00 35.66 88 ILE A O 1
ATOM 697 N N . MET A 1 89 ? 3.484 8.442 -0.703 1.00 37.62 89 MET A N 1
ATOM 698 C CA . MET A 1 89 ? 3.030 7.081 -1.026 1.00 37.62 89 MET A CA 1
ATOM 699 C C . MET A 1 89 ? 3.994 6.150 -1.781 1.00 37.62 89 MET A C 1
ATOM 701 O O . MET A 1 89 ? 4.163 6.219 -2.995 1.00 37.62 89 MET A O 1
ATOM 705 N N . LYS A 1 90 ? 4.498 5.150 -1.048 1.00 40.81 90 LYS A N 1
ATOM 706 C CA . LYS A 1 90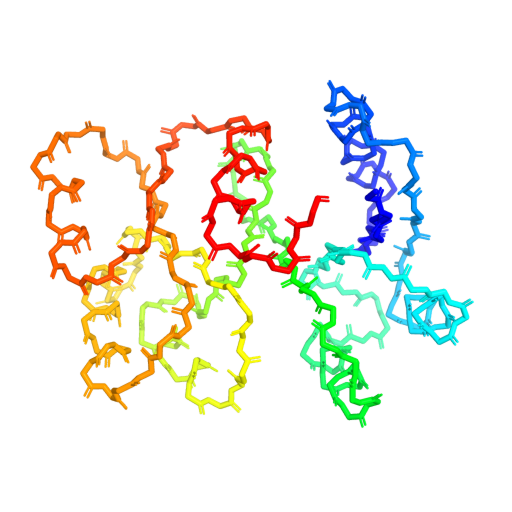 ? 4.745 3.814 -1.603 1.00 40.81 90 LYS A CA 1
ATOM 707 C C . LYS A 1 90 ? 3.456 3.001 -1.405 1.00 40.81 90 LYS A C 1
ATOM 709 O O . LYS A 1 90 ? 2.645 3.318 -0.540 1.00 40.81 90 LYS A O 1
ATOM 714 N N . ALA A 1 91 ? 3.236 1.998 -2.239 1.00 40.56 91 ALA A N 1
ATOM 715 C CA . ALA A 1 91 ? 2.478 0.826 -1.841 1.00 40.56 91 ALA A CA 1
ATOM 716 C C . ALA A 1 91 ? 3.395 -0.331 -2.167 1.00 40.56 91 ALA A C 1
ATOM 718 O O . ALA A 1 91 ? 3.702 -0.553 -3.330 1.00 40.56 91 ALA A O 1
ATOM 719 N N . ILE A 1 92 ? 3.890 -0.972 -1.117 1.00 41.03 92 ILE A N 1
ATOM 720 C CA . ILE A 1 92 ? 4.700 -2.185 -1.155 1.00 41.03 92 ILE A CA 1
ATOM 721 C C . ILE A 1 92 ? 5.767 -2.072 -2.242 1.00 41.03 92 ILE A C 1
ATOM 723 O O . ILE A 1 92 ? 5.644 -2.629 -3.333 1.00 41.03 92 ILE A O 1
ATOM 727 N N . LYS A 1 93 ? 6.852 -1.354 -1.913 1.00 40.53 93 LYS A N 1
ATOM 728 C CA . LYS A 1 93 ? 8.147 -1.645 -2.527 1.00 40.53 93 LYS A CA 1
ATOM 729 C C . LYS A 1 93 ? 8.443 -3.075 -2.096 1.00 40.53 93 LYS A C 1
ATOM 731 O O . LYS A 1 93 ? 8.939 -3.327 -0.996 1.00 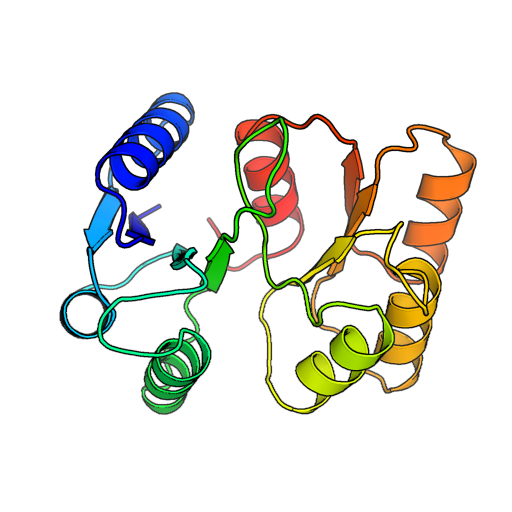40.53 93 LYS A O 1
ATOM 736 N N . ALA A 1 94 ? 7.954 -4.016 -2.887 1.00 40.00 94 ALA A N 1
ATOM 737 C CA . ALA A 1 94 ? 8.310 -5.392 -2.741 1.00 40.00 94 ALA A CA 1
ATOM 738 C C . ALA A 1 94 ? 9.818 -5.353 -3.044 1.00 40.00 94 ALA A C 1
ATOM 740 O O . ALA A 1 94 ? 10.248 -5.068 -4.151 1.00 40.00 94 ALA A O 1
ATOM 741 N N . GLY A 1 95 ? 10.601 -5.389 -1.981 1.00 42.28 95 GLY A N 1
ATOM 742 C CA . GLY A 1 95 ? 12.043 -5.384 -2.020 1.00 42.28 95 GLY A CA 1
ATOM 743 C C . GLY A 1 95 ? 12.794 -4.081 -2.267 1.00 42.28 95 GLY A C 1
ATOM 744 O O . GLY A 1 95 ? 12.324 -3.136 -2.892 1.00 42.28 95 GLY A O 1
ATOM 745 N N . ALA A 1 96 ? 14.021 -4.025 -1.758 1.00 56.00 96 ALA A N 1
ATOM 746 C CA . ALA A 1 96 ? 15.001 -3.013 -2.120 1.00 56.00 96 ALA A CA 1
ATOM 747 C C . ALA A 1 96 ? 15.313 -3.039 -3.633 1.00 56.00 96 ALA A C 1
ATOM 749 O O . ALA A 1 96 ? 15.658 -1.990 -4.186 1.00 56.00 96 ALA A O 1
ATOM 750 N N . ASN A 1 97 ? 15.103 -4.192 -4.288 1.00 66.75 97 ASN A N 1
ATOM 751 C CA . ASN A 1 97 ? 15.278 -4.467 -5.714 1.00 66.75 97 ASN A CA 1
ATOM 752 C C . ASN A 1 97 ? 14.114 -5.300 -6.303 1.00 66.75 97 ASN A C 1
ATOM 754 O O . ASN A 1 97 ? 13.253 -5.807 -5.582 1.00 66.75 97 ASN A O 1
ATOM 758 N N . GLY A 1 98 ? 14.102 -5.481 -7.628 1.00 69.06 98 GLY A N 1
ATOM 759 C CA . GLY A 1 98 ? 13.045 -6.227 -8.311 1.00 69.06 98 GLY A CA 1
ATOM 760 C C . GLY A 1 98 ? 12.990 -7.731 -8.028 1.00 69.06 98 GLY A C 1
ATOM 761 O O . GLY A 1 98 ? 11.976 -8.338 -8.351 1.00 69.06 98 GLY A O 1
ATOM 762 N N . GLN A 1 99 ? 14.027 -8.364 -7.470 1.00 78.44 99 GLN A N 1
ATOM 763 C CA . GLN A 1 99 ? 13.972 -9.794 -7.137 1.00 78.44 99 GLN A CA 1
ATOM 764 C C . GLN A 1 99 ? 13.272 -10.015 -5.801 1.00 78.44 99 GLN A C 1
ATOM 766 O O . GLN A 1 99 ? 12.311 -10.775 -5.734 1.00 78.44 99 GLN A O 1
ATOM 771 N N . GLU A 1 100 ? 13.662 -9.249 -4.787 1.00 72.75 100 GLU A N 1
ATOM 772 C CA . GLU A 1 100 ? 12.986 -9.246 -3.492 1.00 72.75 100 GLU A CA 1
ATOM 773 C C . GLU A 1 100 ? 11.509 -8.816 -3.651 1.00 72.75 100 GLU A C 1
ATOM 775 O O . GLU A 1 100 ? 10.647 -9.225 -2.872 1.00 72.75 100 GLU A O 1
ATOM 780 N N . ALA A 1 101 ? 11.181 -8.074 -4.721 1.00 73.50 101 ALA A N 1
ATOM 781 C CA . ALA A 1 101 ? 9.802 -7.826 -5.128 1.00 73.50 101 ALA A CA 1
ATOM 782 C C . ALA A 1 101 ? 9.000 -9.085 -5.418 1.00 73.50 101 ALA A C 1
ATOM 784 O O . ALA A 1 101 ? 7.881 -9.260 -4.937 1.00 73.50 101 ALA A O 1
ATOM 785 N N . VAL A 1 102 ? 9.582 -9.947 -6.241 1.00 78.62 102 VAL A N 1
ATOM 786 C CA . VAL A 1 102 ? 8.960 -11.200 -6.635 1.00 78.62 102 VAL A CA 1
ATOM 787 C C . VAL A 1 102 ? 8.824 -12.111 -5.424 1.00 78.62 102 VAL A C 1
ATOM 789 O O . VAL A 1 102 ? 7.758 -12.691 -5.230 1.00 78.62 102 VAL A O 1
ATOM 792 N N . ASP A 1 103 ? 9.872 -12.207 -4.608 1.00 78.31 103 ASP A N 1
ATOM 793 C CA . ASP A 1 103 ? 9.910 -13.107 -3.457 1.00 78.31 103 ASP A CA 1
ATOM 794 C C . ASP A 1 103 ? 8.830 -12.721 -2.435 1.00 78.31 103 ASP A C 1
ATOM 796 O O . ASP A 1 103 ? 7.992 -13.547 -2.080 1.00 78.31 103 ASP A O 1
ATOM 800 N N . LYS A 1 104 ? 8.718 -11.431 -2.094 1.00 72.38 104 LYS A N 1
ATOM 801 C CA . LYS A 1 104 ? 7.662 -10.933 -1.196 1.00 72.38 104 LYS A CA 1
ATOM 802 C C . LYS A 1 104 ? 6.251 -11.181 -1.719 1.00 72.38 104 LYS A C 1
ATOM 804 O O . LYS A 1 104 ? 5.374 -11.562 -0.954 1.00 72.38 104 LYS A O 1
ATOM 809 N N . VAL A 1 105 ? 6.019 -10.981 -3.018 1.00 73.50 105 VAL A N 1
ATOM 810 C CA . VAL A 1 105 ? 4.706 -11.233 -3.647 1.00 73.50 105 VAL A CA 1
ATOM 811 C C . VAL A 1 105 ? 4.354 -12.729 -3.675 1.00 73.50 105 VAL A C 1
ATOM 813 O O . VAL A 1 105 ? 3.187 -13.081 -3.838 1.00 73.50 105 VAL A O 1
ATOM 816 N N . ARG A 1 106 ? 5.341 -13.623 -3.536 1.00 77.88 106 ARG A N 1
ATOM 817 C CA . ARG A 1 106 ? 5.116 -15.069 -3.385 1.00 77.88 106 ARG A CA 1
ATOM 818 C C . ARG A 1 106 ? 4.856 -15.477 -1.938 1.00 77.88 106 ARG A C 1
ATOM 820 O O . ARG A 1 106 ? 4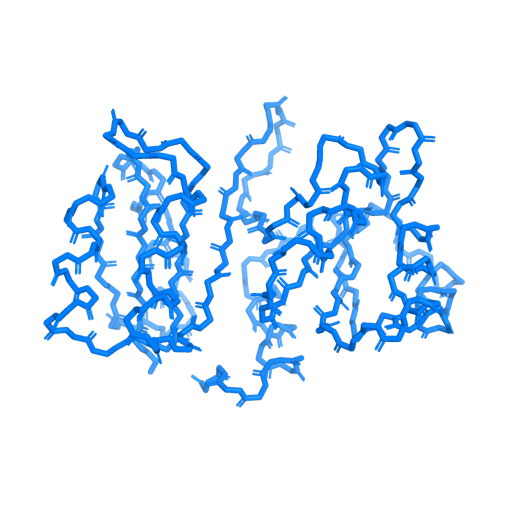.140 -16.447 -1.723 1.00 77.88 106 ARG A O 1
ATOM 827 N N . GLU A 1 107 ? 5.450 -14.774 -0.981 1.00 72.38 107 GLU A N 1
ATOM 828 C CA . GLU A 1 107 ? 5.314 -15.063 0.450 1.00 72.38 107 GLU A CA 1
ATOM 829 C C . GLU A 1 107 ? 4.015 -14.516 1.045 1.00 72.38 107 GLU A C 1
ATOM 831 O O . GLU A 1 107 ? 3.435 -15.141 1.931 1.00 72.38 107 GLU A O 1
ATOM 836 N N . VAL A 1 108 ? 3.559 -13.354 0.569 1.00 64.75 108 VAL A N 1
ATOM 837 C CA . VAL A 1 108 ? 2.428 -12.625 1.149 1.00 64.75 108 VAL A CA 1
ATOM 838 C C . VAL A 1 108 ? 1.408 -12.264 0.073 1.00 64.75 108 VAL A C 1
ATOM 840 O O . VAL A 1 108 ? 1.745 -11.703 -0.972 1.00 64.75 108 VAL A O 1
ATOM 843 N N . ASP A 1 109 ? 0.133 -12.523 0.365 1.00 65.81 109 ASP A N 1
ATOM 844 C CA . ASP A 1 109 ? -0.979 -12.079 -0.470 1.00 65.81 109 ASP A CA 1
ATOM 845 C C . ASP A 1 109 ? -1.216 -10.572 -0.294 1.00 65.81 109 ASP A C 1
ATOM 847 O O . ASP A 1 109 ? -1.669 -10.094 0.751 1.00 65.81 109 ASP A O 1
ATOM 851 N N . TYR A 1 110 ? -0.919 -9.815 -1.348 1.00 69.06 110 TYR A N 1
ATOM 852 C CA . TYR A 1 110 ? -1.142 -8.374 -1.405 1.00 69.06 110 TYR A CA 1
ATOM 853 C C . TYR A 1 110 ? -2.398 -8.026 -2.210 1.00 69.06 110 TYR A C 1
ATOM 855 O O . TYR A 1 110 ? -2.700 -8.661 -3.218 1.00 69.06 110 TYR A O 1
ATOM 863 N N . ASP A 1 111 ? -3.099 -6.962 -1.812 1.00 65.62 111 ASP A N 1
ATOM 864 C CA . ASP A 1 111 ? -4.273 -6.453 -2.543 1.00 65.62 111 ASP A CA 1
ATOM 865 C C . ASP A 1 111 ? -3.897 -5.519 -3.704 1.00 65.62 111 ASP A C 1
ATOM 867 O O . ASP A 1 111 ? -4.681 -5.304 -4.629 1.00 65.62 111 ASP A O 1
ATOM 871 N N . LEU A 1 112 ? -2.697 -4.935 -3.647 1.00 74.81 112 LEU A N 1
ATOM 872 C CA . LEU A 1 112 ? -2.147 -4.022 -4.643 1.00 74.81 112 LEU A CA 1
ATOM 873 C C . LEU A 1 112 ? -0.628 -3.919 -4.474 1.00 74.81 112 LEU A C 1
ATOM 875 O O . LEU A 1 112 ? -0.131 -3.807 -3.356 1.00 74.81 112 LEU A O 1
ATOM 879 N N . VAL A 1 113 ? 0.098 -3.840 -5.587 1.00 74.94 113 VAL A N 1
ATOM 880 C CA . VAL A 1 113 ? 1.530 -3.513 -5.608 1.00 74.94 113 VAL A CA 1
ATOM 881 C C . VAL A 1 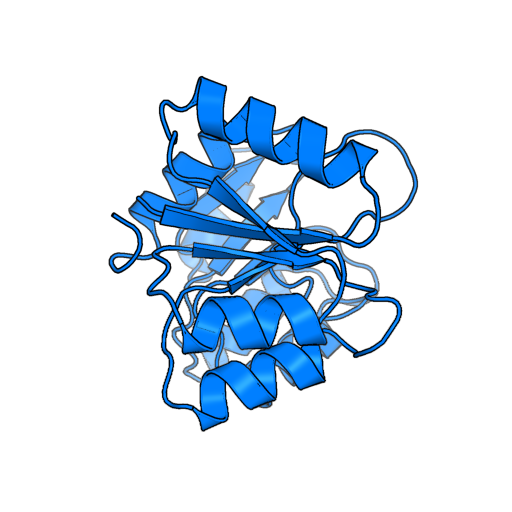113 ? 1.756 -2.271 -6.473 1.00 74.94 113 VAL A C 1
ATOM 883 O O . VAL A 1 113 ? 1.351 -2.239 -7.639 1.00 74.94 113 VAL A O 1
ATOM 886 N N . LEU A 1 114 ? 2.417 -1.245 -5.927 1.00 77.62 114 LEU A N 1
ATOM 887 C CA . LEU A 1 114 ? 2.981 -0.155 -6.726 1.00 77.62 114 LEU A CA 1
ATOM 888 C C . LEU A 1 114 ? 4.439 -0.500 -7.034 1.00 77.62 114 LEU A C 1
ATOM 890 O O . LEU A 1 114 ? 5.305 -0.425 -6.165 1.00 77.62 114 LEU A O 1
ATOM 894 N N . LEU A 1 115 ? 4.716 -0.882 -8.276 1.00 79.19 115 LEU A N 1
ATOM 895 C CA . LEU A 1 115 ? 6.025 -1.394 -8.667 1.00 79.19 115 LEU A CA 1
ATOM 896 C C . LEU A 1 115 ? 6.827 -0.315 -9.390 1.00 79.19 115 LEU A C 1
ATOM 898 O O . LEU A 1 115 ? 6.436 0.124 -10.472 1.00 79.19 115 LEU A O 1
ATOM 902 N N . ASP A 1 116 ? 7.943 0.117 -8.806 1.00 82.19 116 ASP A N 1
ATOM 903 C CA . ASP A 1 116 ? 8.835 1.068 -9.470 1.00 82.19 116 ASP A CA 1
ATOM 904 C C . ASP A 1 116 ? 9.469 0.417 -10.701 1.00 82.19 116 ASP A C 1
ATOM 906 O O . ASP A 1 116 ? 9.974 -0.701 -10.631 1.00 82.19 116 ASP A O 1
ATOM 910 N N . TRP A 1 117 ? 9.445 1.103 -11.839 1.00 83.12 117 TRP A N 1
ATOM 911 C CA . TRP A 1 117 ? 10.098 0.630 -13.053 1.00 83.12 117 TRP A CA 1
ATOM 912 C C . TRP A 1 117 ? 11.613 0.568 -12.866 1.00 83.12 117 TRP A C 1
ATOM 914 O O . TRP A 1 117 ? 12.245 -0.425 -13.234 1.00 83.12 117 TRP A O 1
ATOM 924 N N . ASN A 1 118 ? 12.180 1.620 -12.274 1.00 77.75 118 ASN A N 1
ATOM 925 C CA . ASN A 1 118 ? 13.615 1.773 -12.102 1.00 77.75 118 ASN A CA 1
ATOM 926 C C . ASN A 1 118 ? 13.996 1.312 -10.696 1.00 77.75 118 ASN A C 1
ATOM 928 O O . ASN A 1 118 ? 13.941 2.075 -9.735 1.00 77.75 118 ASN A O 1
ATOM 932 N N . MET A 1 119 ? 14.378 0.041 -10.591 1.00 77.06 119 MET A N 1
ATOM 933 C CA . MET A 1 119 ? 14.901 -0.560 -9.367 1.00 77.06 119 MET A CA 1
ATOM 934 C C . MET A 1 119 ? 16.319 -1.091 -9.604 1.00 77.06 119 MET A C 1
ATOM 936 O O . MET A 1 119 ? 16.621 -1.524 -10.720 1.00 77.06 119 MET A O 1
ATOM 940 N N . PRO A 1 120 ? 17.195 -1.051 -8.584 1.00 66.19 120 PRO A N 1
ATOM 941 C CA . PRO A 1 120 ? 18.525 -1.644 -8.674 1.00 66.19 120 PRO A CA 1
ATOM 942 C C . PRO A 1 120 ? 18.430 -3.153 -8.923 1.00 66.19 120 PRO A C 1
ATOM 944 O O . PRO A 1 120 ? 17.421 -3.770 -8.588 1.00 66.19 120 PRO A O 1
ATOM 947 N N . GLU A 1 121 ? 19.491 -3.727 -9.501 1.00 77.06 121 GLU A N 1
ATOM 948 C CA . GLU A 1 121 ? 19.675 -5.154 -9.844 1.00 77.06 121 GLU A CA 1
ATOM 949 C C . GLU A 1 121 ? 18.688 -5.721 -10.879 1.00 77.06 121 GLU A C 1
ATOM 951 O O . GLU A 1 121 ? 19.111 -6.278 -11.891 1.00 77.06 121 GLU A O 1
ATOM 956 N N . LYS A 1 122 ? 17.382 -5.555 -10.663 1.00 77.06 122 LYS A N 1
ATOM 957 C CA . LYS A 1 122 ? 16.312 -6.037 -11.532 1.00 77.06 122 LY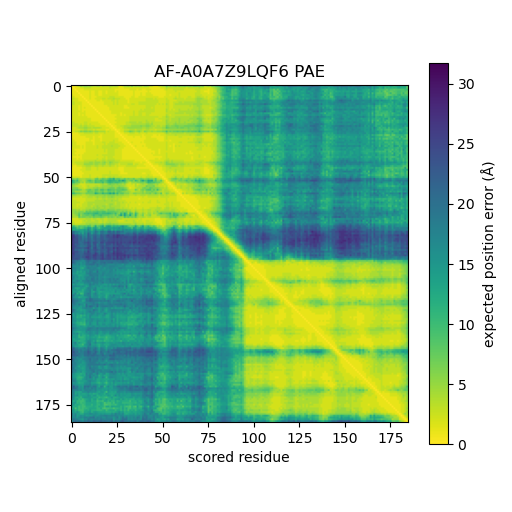S A CA 1
ATOM 958 C C . LYS A 1 122 ? 15.253 -4.962 -11.716 1.00 77.06 122 LYS A C 1
ATOM 960 O O . LYS A 1 122 ? 14.672 -4.481 -10.743 1.00 77.06 122 LYS A O 1
ATOM 965 N N . LEU A 1 123 ? 14.969 -4.634 -12.975 1.00 85.00 123 LEU A N 1
ATOM 966 C CA . LEU A 1 123 ? 13.946 -3.657 -13.339 1.00 85.00 123 LEU A CA 1
ATOM 967 C C . LEU A 1 123 ? 12.552 -4.140 -12.926 1.00 85.00 123 LEU A C 1
ATOM 969 O O . LEU A 1 123 ? 12.227 -5.327 -13.019 1.00 85.00 123 LEU A O 1
ATOM 973 N N . GLY A 1 124 ? 11.681 -3.202 -12.555 1.00 83.75 124 GLY A N 1
ATOM 974 C CA . GLY A 1 124 ? 10.306 -3.521 -12.174 1.00 83.75 124 GLY A CA 1
ATOM 975 C C . GLY A 1 124 ? 9.506 -4.171 -13.293 1.00 83.75 124 GLY A C 1
ATOM 976 O O . GLY A 1 124 ? 8.676 -5.033 -13.033 1.00 83.75 124 GLY A O 1
ATOM 977 N N . ILE A 1 125 ? 9.781 -3.830 -14.554 1.00 88.88 125 ILE A N 1
ATOM 978 C CA . ILE A 1 125 ? 9.116 -4.472 -15.695 1.00 88.88 125 ILE A CA 1
ATOM 979 C C . ILE A 1 125 ? 9.438 -5.970 -15.789 1.00 88.88 125 ILE A C 1
ATOM 981 O O . ILE A 1 125 ? 8.591 -6.755 -16.210 1.00 88.88 125 ILE A O 1
ATOM 985 N N . ASP A 1 126 ? 10.634 -6.384 -15.375 1.00 90.31 126 ASP A N 1
ATOM 986 C CA . ASP A 1 126 ? 11.034 -7.790 -15.388 1.00 90.31 126 ASP A CA 1
ATOM 987 C C . ASP A 1 126 ? 10.521 -8.521 -14.145 1.00 90.31 126 ASP A C 1
ATOM 989 O O . ASP A 1 126 ? 10.069 -9.660 -14.250 1.00 90.31 126 ASP A O 1
ATOM 993 N N . ALA A 1 127 ? 10.471 -7.841 -12.996 1.00 87.75 127 ALA A N 1
ATOM 994 C CA . ALA A 1 127 ? 9.768 -8.335 -11.813 1.00 87.75 127 ALA A CA 1
ATOM 995 C C . ALA A 1 127 ? 8.269 -8.567 -12.091 1.00 87.75 127 ALA A C 1
ATOM 997 O O . ALA A 1 127 ? 7.746 -9.633 -11.777 1.00 87.75 127 ALA A O 1
ATOM 998 N N . LEU A 1 128 ? 7.593 -7.625 -12.762 1.00 90.38 128 LEU A N 1
ATOM 999 C CA . LEU A 1 128 ? 6.196 -7.759 -13.190 1.00 90.38 128 LEU A CA 1
ATOM 1000 C C . LEU A 1 128 ? 5.990 -9.009 -14.049 1.00 90.38 128 LEU A C 1
ATOM 1002 O O . LEU A 1 128 ? 5.087 -9.799 -13.774 1.00 90.38 128 LEU A O 1
ATOM 1006 N N . LYS A 1 129 ? 6.824 -9.204 -15.078 1.00 94.1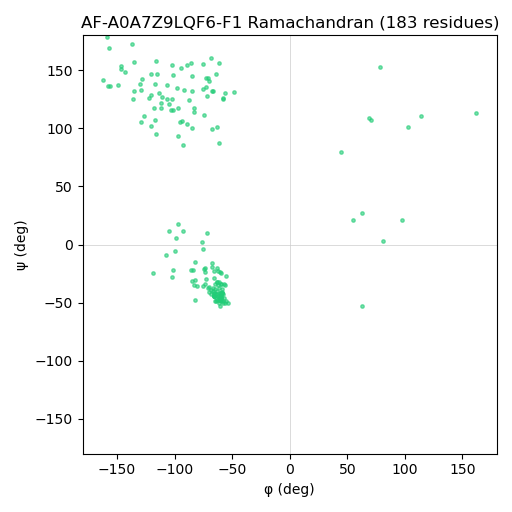9 129 LYS A N 1
ATOM 1007 C CA . LYS A 1 129 ? 6.730 -10.387 -15.946 1.00 94.19 129 LYS A CA 1
ATOM 1008 C C . LYS A 1 129 ? 6.882 -11.674 -15.146 1.00 94.19 129 LYS A C 1
ATOM 1010 O O . LYS A 1 129 ? 6.131 -12.612 -15.386 1.00 94.19 129 LYS A O 1
ATOM 1015 N N . GLU A 1 130 ? 7.813 -11.722 -14.198 1.00 93.25 130 GLU A N 1
ATOM 1016 C CA . GLU A 1 130 ? 8.021 -12.914 -13.377 1.00 93.25 130 GLU A CA 1
ATOM 1017 C C . GLU A 1 130 ? 6.849 -13.190 -12.428 1.00 93.25 130 GLU A C 1
ATOM 1019 O O . GLU A 1 130 ? 6.398 -14.331 -12.335 1.00 93.25 130 GLU A O 1
ATOM 1024 N N . ILE A 1 131 ? 6.301 -12.155 -11.784 1.00 87.94 131 ILE A N 1
ATOM 1025 C CA . ILE A 1 131 ? 5.096 -12.276 -10.948 1.00 87.94 131 ILE A CA 1
ATOM 1026 C C . ILE A 1 131 ? 3.923 -12.809 -11.783 1.00 87.94 131 ILE A C 1
ATOM 1028 O O . ILE A 1 131 ? 3.173 -13.679 -11.343 1.00 87.94 131 ILE A O 1
ATOM 1032 N N . ARG A 1 132 ? 3.759 -12.324 -13.018 1.00 93.75 132 ARG A N 1
ATOM 1033 C CA . ARG A 1 132 ? 2.705 -12.814 -13.919 1.00 93.75 132 ARG A CA 1
ATOM 1034 C C . ARG A 1 132 ? 2.977 -14.233 -14.413 1.00 93.75 132 ARG A C 1
ATOM 1036 O O . ARG A 1 132 ? 2.036 -15.016 -14.519 1.00 93.75 132 ARG A O 1
ATOM 1043 N N . ALA A 1 133 ? 4.237 -14.588 -14.659 1.00 94.19 133 ALA A N 1
ATOM 1044 C CA . ALA A 1 133 ? 4.634 -15.934 -15.062 1.00 94.19 133 ALA A CA 1
ATOM 1045 C C . ALA A 1 133 ? 4.383 -16.982 -13.965 1.00 94.19 133 ALA A C 1
ATOM 1047 O O . ALA A 1 133 ? 4.083 -18.127 -14.291 1.00 94.19 133 ALA A O 1
ATOM 1048 N N . SER A 1 134 ? 4.418 -16.602 -12.680 1.00 91.69 134 SER A N 1
ATOM 1049 C CA . SER A 1 134 ? 4.024 -17.498 -11.581 1.00 91.69 134 SER A CA 1
ATOM 1050 C C . SER A 1 134 ? 2.505 -17.664 -11.434 1.00 91.69 134 SER A C 1
ATOM 1052 O O . SER A 1 134 ? 2.049 -18.336 -10.513 1.00 91.69 134 SER A O 1
ATOM 1054 N N . GLY A 1 135 ? 1.707 -17.041 -12.308 1.00 91.44 135 GLY A N 1
ATOM 1055 C CA . GLY A 1 135 ? 0.245 -17.078 -12.267 1.00 91.44 135 GLY A CA 1
ATOM 1056 C C . GLY A 1 135 ? -0.383 -16.108 -11.262 1.00 91.44 135 GLY A C 1
ATOM 1057 O O . GLY A 1 135 ? -1.609 -16.086 -11.137 1.00 91.44 135 GLY A O 1
ATOM 1058 N N . ASN A 1 136 ? 0.417 -15.286 -10.571 1.00 87.69 136 ASN A N 1
ATOM 1059 C CA . ASN A 1 136 ? -0.088 -14.343 -9.580 1.00 87.69 136 ASN A CA 1
ATOM 1060 C C . ASN A 1 136 ? -0.830 -13.176 -10.267 1.00 87.69 136 ASN A C 1
ATOM 1062 O O . ASN A 1 136 ? -0.319 -12.512 -11.179 1.00 87.69 136 ASN A O 1
ATOM 1066 N N . LYS A 1 137 ? -2.064 -12.928 -9.814 1.00 88.94 137 LYS A N 1
ATOM 1067 C CA . LYS A 1 137 ? -2.994 -11.933 -10.370 1.00 88.94 137 LYS A CA 1
ATOM 1068 C C . LYS A 1 137 ? -3.139 -10.678 -9.512 1.00 88.94 137 LYS A C 1
ATOM 1070 O O . LYS A 1 137 ? -4.044 -9.890 -9.782 1.00 88.94 137 LYS A O 1
ATOM 1075 N N . VAL A 1 138 ? -2.269 -10.485 -8.517 1.00 81.56 138 VAL A N 1
ATOM 1076 C CA . VAL A 1 138 ? -2.261 -9.281 -7.684 1.00 81.56 138 VAL A CA 1
ATOM 1077 C C . VAL A 1 138 ? -2.319 -8.043 -8.579 1.00 81.56 138 VAL A C 1
ATOM 1079 O O . VAL A 1 138 ? -1.570 -7.977 -9.566 1.00 81.56 138 VAL A O 1
ATOM 1082 N N . PRO A 1 139 ? -3.208 -7.079 -8.304 1.00 83.88 139 PRO A N 1
ATOM 1083 C CA . PRO A 1 139 ? -3.221 -5.831 -9.041 1.00 83.88 139 PRO A CA 1
ATOM 1084 C C . PRO A 1 139 ? -1.865 -5.121 -8.922 1.00 83.88 139 PRO A C 1
ATOM 1086 O O . PRO A 1 139 ? -1.369 -4.896 -7.822 1.00 83.88 139 PRO A O 1
ATOM 1089 N N . ILE A 1 140 ? -1.243 -4.780 -10.054 1.00 84.06 140 ILE A N 1
ATOM 1090 C CA . ILE A 1 140 ? 0.046 -4.073 -10.101 1.00 84.06 140 ILE A CA 1
ATOM 1091 C C . ILE A 1 140 ? -0.129 -2.759 -10.854 1.00 84.06 140 ILE A C 1
ATOM 1093 O O . ILE A 1 140 ? -0.612 -2.744 -11.988 1.00 84.06 140 ILE A O 1
ATOM 1097 N N . ILE A 1 141 ? 0.307 -1.656 -10.253 1.00 86.81 141 ILE A N 1
ATOM 1098 C CA . ILE A 1 141 ? 0.417 -0.357 -10.918 1.00 86.81 141 ILE A CA 1
ATOM 1099 C C . ILE A 1 141 ? 1.898 -0.020 -11.039 1.00 86.81 141 ILE A C 1
ATOM 1101 O O . ILE A 1 141 ? 2.607 0.068 -10.041 1.00 86.81 141 ILE A O 1
ATOM 1105 N N . MET A 1 142 ? 2.366 0.191 -12.265 1.00 87.50 142 MET A N 1
ATOM 1106 C CA . MET A 1 142 ? 3.754 0.585 -12.499 1.00 87.50 142 MET A CA 1
ATOM 1107 C C . MET A 1 142 ? 3.958 2.052 -12.127 1.00 87.50 142 MET A C 1
ATOM 1109 O O . MET A 1 142 ? 3.184 2.910 -12.545 1.00 87.50 142 MET A O 1
ATOM 1113 N N . VAL A 1 143 ? 5.019 2.362 -11.393 1.00 82.94 143 VAL A N 1
ATOM 1114 C CA . VAL A 1 143 ? 5.422 3.734 -11.076 1.00 82.94 143 VAL A CA 1
ATOM 1115 C C . VAL A 1 143 ? 6.721 4.029 -11.814 1.00 82.94 143 VAL A C 1
ATOM 1117 O O . VAL A 1 143 ? 7.668 3.263 -11.717 1.00 82.94 143 VAL A O 1
ATOM 1120 N N . THR A 1 144 ? 6.791 5.112 -12.581 1.00 78.50 144 THR A N 1
ATOM 1121 C CA . THR A 1 144 ? 7.967 5.401 -13.420 1.00 78.50 144 THR A CA 1
ATOM 1122 C C . THR A 1 144 ? 8.230 6.897 -13.530 1.00 78.50 144 THR A C 1
ATOM 1124 O O . THR A 1 144 ? 7.313 7.695 -13.395 1.00 78.50 144 THR A O 1
ATOM 1127 N N . THR A 1 145 ? 9.474 7.303 -13.774 1.00 77.31 145 THR A N 1
ATOM 1128 C CA . THR A 1 145 ? 9.818 8.676 -14.195 1.00 77.31 145 THR A CA 1
ATOM 1129 C C . THR A 1 145 ? 9.620 8.891 -15.696 1.00 77.31 145 THR A C 1
ATOM 1131 O O . THR A 1 145 ? 9.600 10.028 -16.159 1.00 77.31 145 THR A O 1
ATOM 1134 N N . GLU A 1 146 ? 9.476 7.816 -16.470 1.00 73.44 146 GLU A N 1
ATOM 1135 C CA . GLU A 1 146 ? 9.339 7.885 -17.919 1.00 73.44 146 GLU A CA 1
ATOM 1136 C C . GLU A 1 146 ? 7.880 8.070 -18.336 1.00 73.44 146 GLU A C 1
ATOM 1138 O O . GLU A 1 146 ? 7.000 7.280 -17.994 1.00 73.44 146 GLU A O 1
ATOM 1143 N N . SER A 1 147 ? 7.621 9.123 -19.107 1.00 73.12 147 SER A N 1
ATOM 1144 C CA . SER A 1 147 ? 6.286 9.460 -19.618 1.00 73.12 147 SER A CA 1
ATOM 1145 C C . SER A 1 147 ? 6.057 9.002 -21.062 1.00 73.12 147 SER A C 1
ATOM 1147 O O . SER A 1 147 ? 5.014 9.293 -21.651 1.00 73.12 147 SER A O 1
ATOM 1149 N N . GLU A 1 148 ? 7.015 8.276 -21.641 1.00 81.62 148 GLU A N 1
ATOM 1150 C CA . GLU A 1 148 ? 6.938 7.820 -23.023 1.00 81.62 148 GLU A CA 1
ATOM 1151 C C . GLU A 1 148 ? 5.822 6.788 -23.215 1.00 81.62 148 GLU A C 1
ATOM 1153 O O . GLU A 1 148 ? 5.701 5.800 -22.482 1.00 81.62 148 GLU A O 1
ATOM 1158 N N . LYS A 1 149 ? 5.013 7.001 -24.259 1.00 80.69 149 LYS A N 1
ATOM 1159 C CA . LYS A 1 149 ? 3.874 6.133 -24.596 1.00 80.69 149 LYS A CA 1
ATOM 1160 C C . LYS A 1 149 ? 4.292 4.677 -24.792 1.00 80.69 149 LYS A C 1
ATOM 1162 O O . LYS A 1 149 ? 3.552 3.778 -24.396 1.00 80.69 149 LYS A O 1
ATOM 1167 N N . ASP A 1 150 ? 5.477 4.441 -25.341 1.00 85.88 150 ASP A N 1
ATOM 1168 C CA . ASP A 1 150 ? 5.963 3.091 -25.614 1.00 85.88 150 ASP A CA 1
ATOM 1169 C C . ASP A 1 150 ? 6.220 2.297 -24.332 1.00 85.88 150 ASP A C 1
ATOM 1171 O O . ASP A 1 150 ? 5.896 1.109 -24.271 1.00 85.88 150 ASP A O 1
ATOM 1175 N N . ASN A 1 151 ? 6.727 2.935 -23.275 1.00 83.62 151 ASN A N 1
ATOM 1176 C CA . ASN A 1 151 ? 6.984 2.254 -22.004 1.00 83.62 151 ASN A CA 1
ATOM 1177 C C . ASN A 1 151 ? 5.685 1.965 -21.250 1.00 83.62 151 ASN A C 1
ATOM 1179 O O . ASN A 1 151 ? 5.531 0.882 -20.680 1.00 83.62 151 ASN A O 1
ATOM 1183 N N . ILE A 1 152 ? 4.688 2.845 -21.370 1.00 83.19 152 ILE A N 1
ATOM 1184 C CA . ILE A 1 152 ? 3.328 2.570 -20.891 1.00 83.19 152 ILE A CA 1
ATOM 1185 C C . ILE A 1 152 ? 2.754 1.336 -21.601 1.00 83.19 152 ILE A C 1
ATOM 1187 O O . ILE A 1 152 ? 2.271 0.413 -20.946 1.00 83.19 152 ILE A O 1
ATOM 1191 N N . ILE A 1 153 ? 2.851 1.273 -22.932 1.00 87.06 153 ILE A N 1
ATOM 1192 C CA . ILE A 1 153 ? 2.355 0.129 -23.713 1.00 87.06 153 ILE A CA 1
ATOM 1193 C C . ILE A 1 153 ? 3.071 -1.163 -23.305 1.00 87.06 153 ILE A C 1
ATOM 1195 O O . ILE A 1 153 ? 2.420 -2.199 -23.154 1.00 87.06 153 ILE A O 1
ATOM 1199 N N . LYS A 1 154 ? 4.391 -1.118 -23.089 1.00 89.31 154 LYS A N 1
ATOM 1200 C CA . LYS A 1 154 ? 5.169 -2.269 -22.604 1.00 89.31 154 LYS A CA 1
ATOM 1201 C C . LYS A 1 154 ? 4.677 -2.757 -21.237 1.00 89.31 154 LYS A C 1
ATOM 1203 O O . LYS A 1 154 ? 4.465 -3.957 -21.090 1.00 89.31 154 LYS A O 1
ATOM 1208 N N . ALA A 1 155 ? 4.445 -1.859 -20.275 1.00 87.62 155 ALA A N 1
ATOM 1209 C CA . ALA A 1 155 ? 3.901 -2.219 -18.959 1.00 87.62 155 ALA A CA 1
ATOM 1210 C C . ALA A 1 155 ? 2.529 -2.891 -19.058 1.00 87.62 155 ALA A C 1
ATOM 1212 O O . ALA A 1 155 ? 2.312 -3.947 -18.467 1.00 87.62 155 ALA A O 1
ATOM 1213 N N . ILE A 1 156 ? 1.614 -2.306 -19.834 1.00 90.31 156 ILE A N 1
ATOM 1214 C CA . ILE A 1 156 ? 0.268 -2.863 -20.004 1.00 90.31 156 ILE A CA 1
ATOM 1215 C C . ILE A 1 156 ? 0.336 -4.251 -20.652 1.00 90.31 156 ILE A C 1
ATOM 1217 O O . ILE A 1 156 ? -0.295 -5.187 -20.168 1.00 90.31 156 ILE A O 1
ATOM 1221 N N . ARG A 1 157 ? 1.163 -4.428 -21.692 1.00 92.25 157 ARG A N 1
ATOM 1222 C CA . ARG A 1 157 ? 1.376 -5.739 -22.334 1.00 92.25 157 ARG A CA 1
ATOM 1223 C C . ARG A 1 157 ? 1.995 -6.775 -21.398 1.00 92.25 157 ARG A C 1
ATOM 1225 O O . ARG A 1 157 ? 1.691 -7.954 -21.529 1.00 92.25 157 ARG A O 1
ATOM 1232 N N . ALA A 1 158 ? 2.836 -6.346 -20.461 1.00 92.88 158 ALA A N 1
ATOM 1233 C CA . ALA A 1 158 ? 3.416 -7.212 -19.439 1.00 92.88 158 ALA A CA 1
ATOM 1234 C C . ALA A 1 158 ? 2.427 -7.581 -18.315 1.00 92.88 158 ALA A C 1
ATOM 1236 O O . ALA A 1 158 ? 2.772 -8.378 -17.448 1.00 92.88 158 ALA A O 1
ATOM 1237 N N . GLY A 1 159 ? 1.204 -7.037 -18.324 1.00 92.81 159 GLY A N 1
ATOM 1238 C CA . GLY A 1 159 ? 0.155 -7.372 -17.360 1.00 92.81 159 GLY A CA 1
ATOM 1239 C C . GLY A 1 159 ? 0.032 -6.400 -16.185 1.00 92.81 159 GLY A C 1
ATOM 1240 O O . GLY A 1 159 ? -0.515 -6.781 -15.145 1.00 92.81 159 GLY A O 1
ATOM 1241 N N . ALA A 1 160 ? 0.534 -5.168 -16.320 1.00 91.75 160 ALA A N 1
ATOM 1242 C CA . ALA A 1 160 ? 0.233 -4.092 -15.379 1.00 91.75 160 ALA A CA 1
ATOM 1243 C C . ALA A 1 160 ? -1.232 -3.651 -15.515 1.00 91.75 160 ALA A C 1
ATOM 1245 O O . ALA A 1 160 ? -1.757 -3.515 -16.620 1.00 91.75 160 ALA A O 1
ATOM 1246 N N . ASN A 1 161 ? -1.880 -3.368 -14.389 1.00 92.75 161 ASN A N 1
ATOM 1247 C CA . ASN A 1 161 ? -3.266 -2.907 -14.334 1.00 92.75 161 ASN A CA 1
ATOM 1248 C C . ASN A 1 161 ? -3.377 -1.397 -14.592 1.00 92.75 161 ASN A C 1
ATOM 1250 O O . ASN A 1 161 ? -4.383 -0.923 -15.113 1.00 92.75 161 ASN A O 1
ATOM 1254 N N . SER A 1 162 ? -2.352 -0.629 -14.221 1.00 90.88 162 SER A N 1
ATOM 1255 C CA . SER A 1 162 ? -2.250 0.803 -14.511 1.00 90.88 162 SER A CA 1
ATOM 1256 C C . SER A 1 162 ? -0.789 1.259 -14.440 1.00 90.88 162 SER A C 1
ATOM 1258 O O . SER A 1 162 ? 0.112 0.480 -14.130 1.00 90.88 162 SER A O 1
ATOM 1260 N N . TYR A 1 163 ? -0.558 2.541 -14.711 1.00 88.31 163 TYR A N 1
ATOM 1261 C CA . TYR A 1 163 ? 0.719 3.212 -14.510 1.00 88.31 163 TYR A CA 1
ATOM 1262 C C . TYR A 1 163 ? 0.529 4.586 -13.842 1.00 88.31 163 TYR A C 1
ATOM 1264 O O . TYR A 1 163 ? -0.552 5.184 -13.927 1.00 88.31 163 TYR A O 1
ATOM 1272 N N . ILE A 1 164 ? 1.584 5.078 -13.194 1.00 84.75 164 ILE A N 1
ATOM 1273 C CA . ILE A 1 164 ? 1.707 6.402 -12.576 1.00 84.75 164 ILE A CA 1
ATOM 1274 C C . ILE A 1 164 ? 3.075 6.980 -12.963 1.00 84.75 164 ILE A C 1
ATOM 1276 O O . ILE A 1 164 ? 4.096 6.304 -12.840 1.00 84.75 164 ILE A O 1
ATOM 1280 N N . VAL A 1 165 ? 3.094 8.233 -13.421 1.00 81.44 165 VAL A N 1
ATOM 1281 C CA . VAL A 1 165 ? 4.329 8.954 -13.772 1.00 81.44 165 VAL A CA 1
ATOM 1282 C C . VAL A 1 165 ? 4.752 9.848 -12.611 1.00 81.44 165 VAL A C 1
ATOM 1284 O O . VAL A 1 165 ? 3.921 10.547 -12.039 1.00 81.44 165 VAL A O 1
ATOM 1287 N N . LYS A 1 166 ? 6.039 9.831 -12.271 1.00 73.94 166 LYS A N 1
ATOM 1288 C CA . LYS A 1 166 ? 6.681 10.708 -11.292 1.00 73.94 166 LYS A CA 1
ATOM 1289 C C . LYS A 1 166 ? 7.087 12.047 -11.939 1.00 73.94 166 LYS A C 1
ATOM 1291 O O . LYS A 1 166 ? 7.557 12.037 -13.075 1.00 73.94 166 LYS A O 1
ATOM 1296 N N . PRO A 1 167 ? 7.008 13.172 -11.205 1.00 70.69 167 PRO A N 1
ATOM 1297 C CA . PRO A 1 167 ? 6.367 13.306 -9.897 1.00 70.69 167 PRO A CA 1
ATOM 1298 C C . PRO A 1 167 ? 4.839 13.215 -10.031 1.00 70.69 167 PRO A C 1
ATOM 1300 O O . PRO A 1 167 ? 4.261 13.716 -10.992 1.00 70.69 167 PRO A O 1
ATOM 1303 N N . PHE A 1 168 ? 4.182 12.585 -9.060 1.00 66.06 168 PHE A N 1
ATOM 1304 C CA . PHE A 1 168 ? 2.727 12.441 -9.029 1.00 66.06 168 PHE A CA 1
ATOM 1305 C C . PHE A 1 168 ? 2.132 13.175 -7.832 1.00 66.06 168 PHE A C 1
ATOM 1307 O O . PHE A 1 168 ? 2.797 13.419 -6.828 1.00 66.06 168 PHE A O 1
ATOM 1314 N N . VAL A 1 169 ? 0.848 13.507 -7.942 1.00 62.16 169 VAL A N 1
ATOM 1315 C CA . VAL A 1 169 ? 0.061 14.056 -6.836 1.00 62.16 169 VAL A CA 1
ATOM 1316 C C . VAL A 1 169 ? -0.842 12.972 -6.235 1.00 62.16 169 VAL A C 1
ATOM 1318 O O . VAL A 1 169 ? -1.237 12.043 -6.945 1.00 62.16 169 VAL A O 1
ATOM 1321 N N . PRO A 1 170 ? -1.227 13.083 -4.954 1.00 63.50 170 PRO A N 1
ATOM 1322 C CA . PRO A 1 170 ? -1.969 12.030 -4.244 1.00 63.50 170 PRO A CA 1
ATOM 1323 C C . PRO A 1 170 ? -3.312 11.691 -4.877 1.00 63.50 170 PRO A C 1
ATOM 1325 O O . PRO A 1 170 ? -3.716 10.533 -4.893 1.00 63.50 170 PRO A O 1
ATOM 1328 N N . SER A 1 171 ? -3.975 12.694 -5.455 1.00 64.00 171 SER A N 1
ATOM 1329 C CA . SER A 1 171 ? -5.231 12.521 -6.182 1.00 64.00 171 SER A CA 1
ATOM 1330 C C . SER A 1 171 ? -5.101 11.537 -7.342 1.00 64.00 171 SER A C 1
ATOM 1332 O O . SER A 1 171 ? -5.956 10.673 -7.502 1.00 64.00 171 SER A O 1
ATOM 1334 N N . VAL A 1 172 ? -4.009 11.617 -8.110 1.00 74.25 172 VAL A N 1
ATOM 1335 C CA . VAL A 1 172 ? -3.747 10.715 -9.241 1.00 74.25 172 VAL A CA 1
ATOM 1336 C C . VAL A 1 172 ? -3.542 9.291 -8.741 1.00 74.25 172 VAL A C 1
ATOM 1338 O O . VAL A 1 172 ? -4.096 8.360 -9.318 1.00 74.25 172 VAL A O 1
ATOM 1341 N N . VAL A 1 173 ? -2.791 9.110 -7.651 1.00 73.38 173 VAL A N 1
ATOM 1342 C CA . VAL A 1 173 ? -2.579 7.786 -7.047 1.00 73.38 173 VAL A CA 1
ATOM 1343 C C . VAL A 1 173 ? -3.916 7.188 -6.616 1.00 73.38 173 VAL A C 1
ATOM 1345 O O . VAL A 1 173 ? -4.258 6.095 -7.056 1.00 73.38 173 VAL A O 1
ATOM 1348 N N . LEU A 1 174 ? -4.708 7.927 -5.835 1.00 71.81 174 LEU A N 1
ATOM 1349 C CA . LEU A 1 174 ? -6.016 7.473 -5.356 1.00 71.81 174 LEU A CA 1
ATOM 1350 C C . LEU A 1 174 ? -6.974 7.152 -6.508 1.00 71.81 174 LEU A C 1
ATOM 1352 O O . LEU A 1 174 ? -7.647 6.124 -6.472 1.00 71.81 174 LEU A O 1
ATOM 1356 N N . GLU A 1 175 ? -6.998 7.973 -7.559 1.00 81.44 175 GLU A N 1
ATOM 1357 C CA . GLU A 1 175 ? -7.789 7.708 -8.762 1.00 81.44 175 GLU A CA 1
ATOM 1358 C C . GLU A 1 175 ? -7.380 6.384 -9.425 1.00 81.44 175 GLU A C 1
ATOM 1360 O O . GLU A 1 175 ? -8.239 5.580 -9.796 1.00 81.44 175 GLU A O 1
ATOM 1365 N N . LYS A 1 176 ? -6.072 6.126 -9.566 1.00 84.00 176 LYS A N 1
ATOM 1366 C CA . LYS A 1 176 ? -5.585 4.864 -10.137 1.00 84.00 176 LYS A CA 1
ATOM 1367 C C . LYS A 1 176 ? -5.900 3.673 -9.236 1.00 84.00 176 LYS A C 1
ATOM 1369 O O . LYS A 1 176 ? -6.292 2.634 -9.755 1.00 84.00 176 LYS A O 1
ATOM 1374 N N . ILE A 1 177 ? -5.773 3.821 -7.920 1.00 80.69 177 ILE A N 1
ATOM 1375 C CA . ILE A 1 177 ? -6.072 2.751 -6.961 1.00 80.69 177 ILE A CA 1
ATOM 1376 C C . ILE A 1 177 ? -7.552 2.383 -7.015 1.00 80.69 177 ILE A C 1
ATOM 1378 O O . ILE A 1 177 ? -7.858 1.213 -7.208 1.00 80.69 177 ILE A O 1
ATOM 1382 N N . LYS A 1 178 ? -8.464 3.363 -6.977 1.00 80.31 178 LYS A N 1
ATOM 1383 C CA . LYS A 1 178 ? -9.914 3.124 -7.116 1.00 80.31 178 LYS A CA 1
ATOM 1384 C C . LYS A 1 178 ? -10.277 2.409 -8.421 1.00 80.31 178 LYS A C 1
ATOM 1386 O O . LYS A 1 178 ? -11.199 1.604 -8.456 1.00 80.31 178 LYS A O 1
ATOM 1391 N N . LYS A 1 179 ? -9.545 2.682 -9.507 1.00 84.31 179 LYS A N 1
ATOM 1392 C CA . LYS A 1 179 ? -9.739 2.003 -10.801 1.00 84.31 179 LYS A CA 1
ATOM 1393 C C . LYS A 1 179 ? -9.249 0.555 -10.810 1.00 84.31 179 LYS A C 1
ATOM 1395 O O . LYS A 1 179 ? -9.757 -0.244 -11.590 1.00 84.31 179 LYS A O 1
ATOM 1400 N N . VAL A 1 180 ? -8.234 0.240 -10.010 1.00 82.38 180 VAL A N 1
ATOM 1401 C CA . VAL A 1 180 ? -7.508 -1.037 -10.062 1.00 82.38 180 VAL A CA 1
ATOM 1402 C C . VAL A 1 180 ? -7.932 -1.997 -8.950 1.00 82.38 180 VAL A C 1
ATOM 1404 O O . VAL A 1 180 ? -7.871 -3.207 -9.150 1.00 82.38 180 VAL A O 1
ATOM 1407 N N . VAL A 1 181 ? -8.390 -1.474 -7.812 1.00 76.19 181 VAL A N 1
ATOM 1408 C CA . VAL A 1 181 ? -8.799 -2.233 -6.627 1.00 76.19 181 VAL A CA 1
ATOM 1409 C C . VAL A 1 181 ? -10.301 -2.009 -6.393 1.00 76.19 181 VAL A C 1
ATOM 1411 O O . VAL A 1 181 ? -10.676 -1.025 -5.757 1.00 76.19 181 VAL A O 1
ATOM 1414 N N . PRO A 1 182 ? -11.187 -2.898 -6.891 1.00 66.00 182 PRO A N 1
ATOM 1415 C CA . PRO A 1 182 ? -12.640 -2.686 -6.862 1.00 66.00 182 PRO A CA 1
ATOM 1416 C C . PRO A 1 182 ? -13.253 -2.604 -5.457 1.00 66.00 182 PRO A C 1
ATOM 1418 O O . PRO A 1 182 ? -14.369 -2.111 -5.302 1.00 66.00 182 PRO A O 1
ATOM 1421 N N . SER A 1 183 ? -12.555 -3.119 -4.440 1.00 64.19 183 SER A N 1
ATOM 1422 C CA . SER A 1 183 ? -12.973 -3.037 -3.038 1.00 64.19 183 SER A CA 1
ATOM 1423 C C . SER A 1 183 ? -12.804 -1.636 -2.442 1.00 64.19 183 SER A C 1
ATOM 1425 O O . SER A 1 183 ? -13.482 -1.326 -1.467 1.00 64.19 183 SER A O 1
ATOM 1427 N N . VAL A 1 184 ? -11.971 -0.772 -3.034 1.00 58.28 184 VAL A N 1
ATOM 1428 C CA . VAL A 1 184 ? -11.775 0.616 -2.592 1.00 58.28 184 VAL A CA 1
ATOM 1429 C C . VAL A 1 184 ? -12.863 1.497 -3.221 1.00 58.28 184 VAL A C 1
ATOM 1431 O O . VAL A 1 184 ? -12.764 1.863 -4.394 1.00 58.28 184 VAL A O 1
ATOM 1434 N N . LYS A 1 185 ? -13.909 1.831 -2.451 1.00 52.34 185 LYS A N 1
ATOM 1435 C CA . LYS A 1 185 ? -15.014 2.719 -2.872 1.00 52.34 185 LYS A CA 1
ATOM 1436 C C . LYS A 1 185 ? -14.716 4.198 -2.590 1.00 52.34 185 LYS A C 1
ATOM 1438 O O . LYS A 1 185 ? -14.441 4.567 -1.431 1.00 52.34 185 LYS A O 1
#

Solvent-accessible surface area (backbone atoms only — not comparable to full-atom values): 10155 Å² total; per-residue (Å²): 96,35,34,37,40,30,35,58,46,67,67,57,47,52,52,51,50,53,55,37,42,76,70,74,39,78,48,66,50,78,22,54,32,43,66,56,38,52,54,49,56,74,75,45,86,51,47,32,35,37,36,33,59,70,33,89,81,38,54,43,65,57,50,50,48,54,42,48,74,69,70,48,80,57,42,65,35,31,26,56,87,75,99,73,87,84,82,82,76,33,26,44,68,37,38,92,26,18,60,47,22,40,52,44,60,73,77,43,94,56,72,50,33,40,39,46,38,87,34,57,103,30,40,22,66,58,26,44,39,50,39,44,72,73,67,54,76,59,38,31,31,38,34,31,75,68,82,52,68,67,60,54,52,51,41,46,74,50,66,35,70,45,72,47,52,54,89,65,56,71,67,59,54,52,55,51,44,43,73,61,32,82,82,41,106

Sequence (185 aa):
MKVLIVDDSPLVRQIMVQLFTRQKVEDVDQAENGLTALELIGSSTYDLIMLDWKLPDKDRIEVLSEIREAANKVPVIMVTADSEKTQIMKAIKAGANGQEAVDKVREVDYDLVLLDWNMPEKLGIDALKEIRASGNKVPIIMVTTESEKDNIIKAIRAGANSYIVKPFVPSVVLEKIKKVVPSVK

Foldseek 3Di:
DAEEEEALDPVVLVVVQVLCVVVVNNRYHYHNALVRVVVCVVVDDGQEYEHEQDGPPDGVVVSVVVCVVVVNPRAYFYAYDDDDDADDGARDPCDQFLVSNLVSVVVDPHQEHAFEQDHPPDGSLVSLLVCVVVVHLRAYEYEYQDPDPVVQVSSVVSPHPYYHHPPDRVVVVLVSCVSRRVSND

pLDDT: mean 77.48, std 14.86, range [29.5, 96.06]

Mean predicted aligned error: 10.57 Å

Radius of gyration: 15.79 Å; Cα contacts (8 Å, |Δi|>4): 333; chains: 1; bounding box: 35×35×44 Å